Protein AF-A0A7K5S047-F1 (afdb_monomer_lite)

Organism: Lanius ludovicianus (NCBI:txid28713)

InterPro domains:
  IPR001627 Sema domain [PS51004] (1-213)
  IPR001627 Sema domain [SM00630] (1-213)
  IPR015943 WD40/YVTN repeat-like-containing domain superfamily [G3DSA:2.130.10.10] (1-213)
  IPR027231 Semaphorin [PTHR11036] (2-213)
  IPR036352 Sema domain superfamily [SSF101912] (2-213)

Sequence (213 aa):
QTDCFNYVRFLQSYNSSHLYACGTYAFQPKCTYIELSGFTLDQVAFEDGKGKCPYDPTKGHTGLIVDGELYSATFNNFLGTEPVILRNLGPHYSMKTEYLTSWLNEPHFVASAFVPESAGSGDDDKVYFFFSERAVEYDCYAEQVVARVARVCKGDVGGARTLQKKWTSFLKARLVCSAPEQQLHFNRLQAVFTLPGARWQDTAFFGVFRARW

Radius of gyration: 17.94 Å; chains: 1; bounding box: 47×44×49 Å

pLDDT: mean 93.32, std 8.4, range [54.41, 98.88]

Foldseek 3Di:
DPWQAWDWDDWDDLDPFWIKTWTLNRLFIWIWIQGPVVRDTDPVDIDGCQQVYGNTPPAAKEWDDDPNKIFIWFARDSVRQRTWGWIDGDDADIAIADRDVVQAASKRWAYKDWFQQDPDDSQQTKIKTKIWHFDPPDPDPDGDIAIKIWIAGPNARADPPPRHSYTPRIDMDTDWDADVVVPFTQGGWHHWDWDDDPHSVRIDIDTDGHGPD

Structure (mmCIF, N/CA/C/O backbone):
data_AF-A0A7K5S047-F1
#
_entry.id   AF-A0A7K5S047-F1
#
loop_
_atom_site.group_PDB
_atom_site.id
_atom_site.type_symbol
_atom_site.label_atom_id
_atom_site.label_alt_id
_atom_site.label_comp_id
_atom_site.label_asym_id
_atom_site.label_entity_id
_atom_site.label_seq_id
_atom_site.pdbx_PDB_ins_code
_atom_site.Cartn_x
_atom_site.Cartn_y
_atom_site.Cartn_z
_atom_site.occupancy
_atom_site.B_iso_or_equiv
_atom_site.auth_seq_id
_atom_site.auth_comp_id
_atom_site.auth_asym_id
_atom_site.auth_atom_id
_atom_site.pdbx_PDB_model_num
ATOM 1 N N . GLN A 1 1 ? 19.420 -17.792 15.403 1.00 55.31 1 GLN A N 1
ATOM 2 C CA . GLN A 1 1 ? 19.955 -16.937 14.324 1.00 55.31 1 GLN A CA 1
ATOM 3 C C . GLN A 1 1 ? 19.098 -17.170 13.084 1.00 55.31 1 GLN A C 1
ATOM 5 O O . GLN A 1 1 ? 19.406 -18.043 12.289 1.00 55.31 1 GLN A O 1
ATOM 10 N N . THR A 1 2 ? 17.955 -16.485 12.994 1.00 83.12 2 THR A N 1
ATOM 11 C CA . THR A 1 2 ? 16.928 -16.708 11.955 1.00 83.12 2 THR A CA 1
ATOM 12 C C . THR A 1 2 ? 16.738 -15.510 11.035 1.00 83.12 2 THR A C 1
ATOM 14 O O . THR A 1 2 ? 16.083 -15.647 10.016 1.00 83.12 2 THR A O 1
ATOM 17 N N . ASP A 1 3 ? 17.304 -14.342 11.331 1.00 82.06 3 ASP A N 1
ATOM 18 C CA . ASP A 1 3 ? 16.830 -13.108 10.683 1.00 82.06 3 ASP A CA 1
ATOM 19 C C . ASP A 1 3 ? 17.742 -12.642 9.532 1.00 82.06 3 ASP A C 1
ATOM 21 O O . ASP A 1 3 ? 17.326 -11.869 8.674 1.00 82.06 3 ASP A O 1
ATOM 25 N N . CYS A 1 4 ? 18.960 -13.185 9.437 1.00 93.12 4 CYS A N 1
ATOM 26 C CA . CYS A 1 4 ? 19.938 -12.867 8.388 1.00 93.12 4 CYS A CA 1
ATOM 27 C C . CYS A 1 4 ? 19.727 -13.672 7.091 1.00 93.12 4 CYS A C 1
ATOM 29 O O . CYS A 1 4 ? 20.690 -14.124 6.478 1.00 93.12 4 CYS A O 1
ATOM 31 N N . PHE A 1 5 ? 18.474 -13.866 6.677 1.00 96.06 5 PHE A N 1
ATOM 32 C CA . PHE A 1 5 ? 18.125 -14.491 5.399 1.00 96.06 5 PHE A CA 1
ATOM 33 C C . PHE A 1 5 ? 17.372 -13.509 4.502 1.00 96.06 5 PHE A C 1
ATOM 35 O O . PHE A 1 5 ? 16.901 -12.452 4.939 1.00 96.06 5 PHE A O 1
ATOM 42 N N . ASN A 1 6 ? 17.249 -13.863 3.224 1.00 96.69 6 ASN A N 1
ATOM 43 C CA . ASN A 1 6 ? 16.357 -13.160 2.319 1.00 96.69 6 ASN A CA 1
ATOM 44 C C . ASN A 1 6 ? 14.941 -13.736 2.425 1.00 96.69 6 ASN A C 1
ATOM 46 O O . ASN A 1 6 ? 14.647 -14.788 1.863 1.00 96.69 6 ASN A O 1
ATOM 50 N N . TYR A 1 7 ? 14.064 -13.035 3.134 1.00 97.69 7 TYR A N 1
ATOM 51 C CA . TYR A 1 7 ? 12.645 -13.352 3.170 1.00 97.69 7 TYR A CA 1
ATOM 52 C C . TYR A 1 7 ? 11.958 -12.599 2.039 1.00 97.69 7 TYR A C 1
ATOM 54 O O . TYR A 1 7 ? 11.898 -11.370 2.084 1.00 97.69 7 TYR A O 1
ATOM 62 N N . VAL A 1 8 ? 11.434 -13.315 1.044 1.00 97.62 8 VAL A N 1
ATOM 63 C CA . VAL A 1 8 ? 10.598 -12.709 -0.001 1.00 97.62 8 VAL A CA 1
ATOM 64 C C . VAL A 1 8 ? 9.332 -12.170 0.660 1.00 97.62 8 VAL A C 1
ATOM 66 O O . VAL A 1 8 ? 8.617 -12.907 1.338 1.00 97.62 8 VAL A O 1
ATOM 69 N N . ARG A 1 9 ? 9.088 -10.868 0.510 1.00 97.50 9 ARG A N 1
ATOM 70 C CA . ARG A 1 9 ? 7.933 -10.181 1.103 1.00 97.50 9 ARG A CA 1
ATOM 71 C C . ARG A 1 9 ? 6.930 -9.771 0.046 1.00 97.50 9 ARG A C 1
ATOM 73 O O . ARG A 1 9 ? 5.741 -9.943 0.266 1.00 97.50 9 ARG A O 1
ATOM 80 N N . PHE A 1 10 ? 7.408 -9.330 -1.110 1.00 97.81 10 PHE A N 1
ATOM 81 C CA . PHE A 1 10 ? 6.566 -8.905 -2.216 1.00 97.81 10 PHE A CA 1
ATOM 82 C C . PHE A 1 10 ? 6.836 -9.765 -3.449 1.00 97.81 10 PHE A C 1
ATOM 84 O O . PHE A 1 10 ? 7.996 -9.997 -3.791 1.00 97.81 10 PHE A O 1
ATOM 91 N N . LEU A 1 11 ? 5.772 -10.216 -4.111 1.00 97.38 11 LEU A N 1
ATOM 92 C CA . LEU A 1 11 ? 5.828 -10.924 -5.385 1.00 97.38 11 LEU A CA 1
ATOM 93 C C . LEU A 1 11 ? 4.529 -10.665 -6.152 1.00 97.38 11 LEU A C 1
ATOM 95 O O . LEU A 1 11 ? 3.457 -11.059 -5.695 1.00 97.38 11 LEU A O 1
ATOM 99 N N . GLN A 1 12 ? 4.616 -10.023 -7.313 1.00 97.25 12 GLN A N 1
ATOM 100 C CA . GLN A 1 12 ? 3.452 -9.771 -8.164 1.00 97.25 12 GLN A CA 1
ATOM 101 C C . GLN A 1 12 ? 3.850 -9.720 -9.640 1.00 97.25 12 GLN A C 1
ATOM 103 O O . GLN A 1 12 ? 4.996 -9.426 -9.972 1.00 97.25 12 GLN A O 1
ATOM 108 N N . SER A 1 13 ? 2.899 -9.988 -10.536 1.00 95.81 13 SER A N 1
ATOM 109 C CA . SER A 1 13 ? 3.073 -9.734 -11.969 1.00 95.81 13 SER A CA 1
ATOM 110 C C . SER A 1 13 ? 3.381 -8.257 -12.214 1.00 95.81 13 SER A C 1
ATOM 112 O O . SER A 1 13 ? 2.632 -7.393 -11.764 1.00 95.81 13 SER A O 1
ATOM 114 N N . TYR A 1 14 ? 4.466 -7.980 -12.937 1.00 94.69 14 TYR A N 1
ATOM 115 C CA . TYR A 1 14 ? 4.808 -6.629 -13.384 1.00 94.69 14 TYR A CA 1
ATOM 116 C C . TYR A 1 14 ? 4.261 -6.366 -14.785 1.00 94.69 14 TYR A C 1
ATOM 118 O O . TYR A 1 14 ? 3.610 -5.357 -15.035 1.00 94.69 14 TYR A O 1
ATOM 126 N N . ASN A 1 15 ? 4.495 -7.311 -15.695 1.00 93.62 15 ASN A N 1
ATOM 127 C CA . ASN A 1 15 ? 3.952 -7.320 -17.049 1.00 93.62 15 ASN A CA 1
ATOM 128 C C . ASN A 1 15 ? 3.720 -8.775 -17.503 1.00 93.62 15 ASN A C 1
ATOM 130 O O . ASN A 1 15 ? 3.808 -9.696 -16.694 1.00 93.62 15 ASN A O 1
ATOM 134 N N . SER A 1 16 ? 3.427 -8.997 -18.787 1.00 95.25 16 SER A N 1
ATOM 135 C CA . SER A 1 16 ? 3.159 -10.333 -19.346 1.00 95.25 16 SER A CA 1
ATOM 136 C C . SER A 1 16 ? 4.362 -11.287 -19.353 1.00 95.25 16 SER A C 1
ATOM 138 O O . SER A 1 16 ? 4.184 -12.483 -19.561 1.00 95.25 16 SER A O 1
ATOM 140 N N . SER A 1 17 ? 5.575 -10.773 -19.152 1.00 95.44 17 SER A N 1
ATOM 141 C CA . SER A 1 17 ? 6.833 -11.528 -19.247 1.00 95.44 17 SER A CA 1
ATOM 142 C C . SER A 1 17 ? 7.625 -11.574 -17.942 1.00 95.44 17 SER A C 1
ATOM 144 O O . SER A 1 17 ? 8.494 -12.429 -17.807 1.00 95.44 17 SER A O 1
ATOM 146 N N . HIS A 1 18 ? 7.334 -10.692 -16.982 1.00 95.38 18 HIS A N 1
ATOM 147 C CA . HIS A 1 18 ? 8.111 -10.545 -15.756 1.00 95.38 18 HIS A CA 1
ATOM 148 C C . HIS A 1 18 ? 7.227 -10.435 -14.510 1.00 95.38 18 HIS A C 1
ATOM 150 O O . HIS A 1 18 ? 6.223 -9.715 -14.488 1.00 95.38 18 HIS A O 1
ATOM 156 N N . LEU A 1 19 ? 7.668 -11.085 -13.433 1.00 96.62 19 LEU A N 1
ATOM 157 C CA . LEU A 1 19 ? 7.251 -10.779 -12.065 1.00 96.62 19 LEU A CA 1
ATOM 158 C C . LEU A 1 19 ? 8.185 -9.719 -11.475 1.00 96.62 19 LEU A C 1
ATOM 160 O O . LEU A 1 19 ? 9.361 -9.673 -11.826 1.00 96.62 19 LEU A O 1
ATOM 164 N N . TYR A 1 20 ? 7.689 -8.922 -10.535 1.00 96.75 20 TYR A N 1
ATOM 165 C CA . TYR A 1 20 ? 8.506 -8.095 -9.652 1.00 96.75 20 TYR A CA 1
ATOM 166 C C . TYR A 1 20 ? 8.532 -8.719 -8.261 1.00 96.75 20 TYR A C 1
ATOM 168 O O . TYR A 1 20 ? 7.480 -9.039 -7.699 1.00 96.75 20 TYR A O 1
ATOM 176 N N . ALA A 1 21 ? 9.728 -8.888 -7.707 1.00 97.06 21 ALA A N 1
ATOM 177 C CA . ALA A 1 21 ? 9.936 -9.505 -6.408 1.00 97.06 21 ALA A CA 1
ATOM 178 C C . ALA A 1 21 ? 10.796 -8.610 -5.520 1.00 97.06 21 ALA A C 1
ATOM 180 O O . ALA A 1 21 ? 11.795 -8.065 -5.979 1.00 97.06 21 ALA A O 1
ATOM 181 N N . CYS A 1 22 ? 10.450 -8.514 -4.237 1.00 97.56 22 CYS A N 1
ATOM 182 C CA . CYS A 1 22 ? 11.290 -7.874 -3.229 1.00 97.56 22 CYS A CA 1
ATOM 183 C C . CYS A 1 22 ? 11.425 -8.749 -1.986 1.00 97.56 22 CYS A C 1
ATOM 185 O O . CYS A 1 22 ? 10.469 -9.404 -1.557 1.00 97.56 22 CYS A O 1
ATOM 187 N N . GLY A 1 23 ? 12.599 -8.710 -1.364 1.00 97.69 23 GLY A N 1
ATOM 188 C CA . GLY A 1 23 ? 12.859 -9.415 -0.117 1.00 97.69 23 GLY A CA 1
ATOM 189 C C . GLY A 1 23 ? 13.752 -8.635 0.837 1.00 97.69 23 GLY A C 1
ATOM 190 O O . GLY A 1 23 ? 14.406 -7.665 0.451 1.00 97.69 23 GLY A O 1
ATOM 191 N N . THR A 1 24 ? 13.755 -9.058 2.102 1.00 97.75 24 THR A N 1
ATOM 192 C CA . THR A 1 24 ? 14.493 -8.401 3.197 1.00 97.75 24 THR A CA 1
ATOM 193 C C . THR A 1 24 ? 16.001 -8.408 2.976 1.00 97.75 24 THR A C 1
ATOM 195 O O . THR A 1 24 ? 16.691 -7.542 3.507 1.00 97.75 24 THR A O 1
ATOM 198 N N . TYR A 1 25 ? 16.504 -9.403 2.235 1.00 96.69 25 TYR A N 1
ATOM 199 C CA . TYR A 1 25 ? 17.911 -9.598 1.890 1.00 96.69 25 TYR A CA 1
ATOM 200 C C . TYR A 1 25 ? 18.856 -9.335 3.080 1.00 96.69 25 TYR A C 1
ATOM 202 O O . TYR A 1 25 ? 19.740 -8.487 3.021 1.00 96.69 25 TYR A O 1
ATOM 210 N N . ALA A 1 26 ? 18.609 -10.035 4.198 1.00 96.38 26 ALA A N 1
ATOM 211 C CA . ALA A 1 26 ? 19.339 -9.880 5.461 1.00 96.38 26 ALA A CA 1
ATOM 212 C C . ALA A 1 26 ? 19.407 -8.419 5.960 1.00 96.38 26 ALA A C 1
ATOM 214 O O . ALA A 1 26 ? 20.484 -7.884 6.222 1.00 96.38 26 ALA A O 1
ATOM 215 N N . PHE A 1 27 ? 18.239 -7.784 6.105 1.00 96.19 27 PHE A N 1
ATOM 216 C CA . PHE A 1 27 ? 18.085 -6.377 6.492 1.00 96.19 27 PHE A CA 1
ATOM 217 C C . PHE A 1 27 ? 18.747 -5.377 5.526 1.00 96.19 27 PHE A C 1
ATOM 219 O O . PHE A 1 27 ? 19.186 -4.299 5.927 1.00 96.19 27 PHE A O 1
ATOM 226 N N . GLN A 1 28 ? 18.808 -5.704 4.240 1.00 96.81 28 GLN A N 1
ATOM 227 C CA . GLN A 1 28 ? 19.212 -4.779 3.182 1.00 96.81 28 GLN A CA 1
ATOM 228 C C . GLN A 1 28 ? 18.268 -4.929 1.988 1.00 96.81 28 GLN A C 1
ATOM 230 O O . GLN A 1 28 ? 18.697 -5.447 0.961 1.00 96.81 28 GLN A O 1
ATOM 235 N N . PRO A 1 29 ? 16.995 -4.504 2.102 1.00 97.62 29 PRO A N 1
ATOM 236 C CA . PRO A 1 29 ? 15.945 -4.861 1.160 1.00 97.62 29 PRO A CA 1
ATO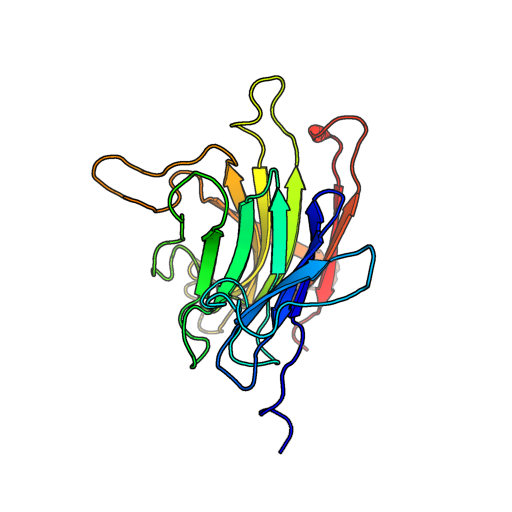M 237 C C . PRO A 1 29 ? 16.355 -4.666 -0.298 1.00 97.62 29 PRO A C 1
ATOM 239 O O . PRO A 1 29 ? 16.842 -3.597 -0.672 1.00 97.62 29 PRO A O 1
ATOM 242 N N . LYS A 1 30 ? 16.130 -5.692 -1.121 1.00 97.38 30 LYS A N 1
ATOM 243 C CA . LYS A 1 30 ? 16.403 -5.675 -2.563 1.00 97.38 30 LYS A CA 1
ATOM 244 C C . LYS A 1 30 ? 15.173 -6.085 -3.343 1.00 97.38 30 LYS A C 1
ATOM 246 O O . LYS A 1 30 ? 14.391 -6.911 -2.869 1.00 97.38 30 LYS A O 1
ATOM 251 N N . CYS A 1 31 ? 15.045 -5.532 -4.542 1.00 97.00 31 CYS A N 1
ATOM 252 C CA . CYS A 1 31 ? 14.031 -5.931 -5.506 1.00 97.00 31 CYS A CA 1
ATOM 253 C C . CYS A 1 31 ? 14.671 -6.350 -6.832 1.00 97.00 31 CYS A C 1
ATOM 255 O O . CYS A 1 31 ? 15.781 -5.929 -7.148 1.00 97.00 31 CYS A O 1
ATOM 257 N N . THR A 1 32 ? 13.986 -7.187 -7.600 1.00 96.25 32 THR A N 1
ATOM 258 C CA . THR A 1 32 ? 14.413 -7.615 -8.937 1.00 96.25 32 THR A CA 1
ATOM 259 C C . THR A 1 32 ? 13.206 -8.026 -9.776 1.00 96.25 32 THR A C 1
ATOM 261 O O . THR A 1 32 ? 12.090 -8.159 -9.259 1.00 96.25 32 THR A O 1
ATOM 264 N N . TYR A 1 33 ? 13.445 -8.258 -11.061 1.00 95.25 33 TYR A N 1
ATOM 265 C CA . TYR A 1 33 ? 12.485 -8.859 -11.972 1.00 95.25 33 TYR A CA 1
ATOM 266 C C . TYR A 1 33 ? 12.817 -10.340 -12.173 1.00 95.25 33 TYR A C 1
ATOM 268 O O . TYR A 1 33 ? 13.984 -10.726 -12.239 1.00 95.25 33 TYR A O 1
ATOM 276 N N . ILE A 1 34 ? 11.781 -11.170 -12.268 1.00 96.25 34 ILE A N 1
ATOM 277 C CA . ILE A 1 34 ? 11.900 -12.596 -12.586 1.00 96.25 34 ILE A CA 1
ATOM 278 C C . ILE A 1 34 ? 11.241 -12.807 -13.943 1.00 96.25 34 ILE A C 1
ATOM 280 O O . ILE A 1 34 ? 10.037 -12.585 -14.076 1.00 96.25 34 ILE A O 1
ATOM 284 N N . GLU A 1 35 ? 12.017 -13.226 -14.937 1.00 95.81 35 GLU A N 1
ATOM 285 C CA . GLU A 1 35 ? 11.507 -13.571 -16.261 1.00 95.81 35 GLU A CA 1
ATOM 286 C C . GLU A 1 35 ? 10.686 -14.865 -16.185 1.00 95.81 35 GLU A C 1
ATOM 288 O O . GLU A 1 35 ? 11.150 -15.882 -15.673 1.00 95.81 35 GLU A O 1
ATOM 293 N N . LEU A 1 36 ? 9.460 -14.847 -16.708 1.00 95.69 36 LEU A N 1
ATOM 294 C CA . LEU A 1 36 ? 8.522 -15.969 -16.619 1.00 95.69 36 LEU A CA 1
ATOM 295 C C . LEU A 1 36 ? 8.874 -17.145 -17.536 1.00 95.69 36 LEU A C 1
ATOM 297 O O . LEU A 1 36 ? 8.554 -18.281 -17.199 1.00 95.69 36 LEU A O 1
ATOM 301 N N . SER A 1 37 ? 9.509 -16.887 -18.682 1.00 94.75 37 SER A N 1
ATOM 302 C CA . SER A 1 37 ? 9.806 -17.908 -19.699 1.00 94.75 37 SER A CA 1
ATOM 303 C C . SER A 1 37 ? 10.785 -18.971 -19.175 1.00 94.75 37 SER A C 1
ATOM 305 O O . SER A 1 37 ? 10.545 -20.167 -19.332 1.00 94.75 37 SER A O 1
ATOM 307 N N . GLY A 1 38 ? 11.863 -18.527 -18.522 1.00 94.12 38 GLY A N 1
ATOM 308 C CA . GLY A 1 38 ? 12.913 -19.363 -17.940 1.00 94.12 38 GLY A CA 1
ATOM 309 C C . GLY A 1 38 ? 12.888 -19.442 -16.414 1.00 94.12 38 GLY A C 1
ATOM 310 O O . GLY A 1 38 ? 13.669 -20.195 -15.838 1.00 94.12 38 GLY A O 1
ATOM 311 N N . PHE A 1 39 ? 12.010 -18.679 -15.753 1.00 95.31 39 PHE A N 1
ATOM 312 C CA . PHE A 1 39 ? 11.976 -18.510 -14.296 1.00 95.31 39 PHE A CA 1
ATOM 313 C C . PHE A 1 39 ? 13.334 -18.080 -13.714 1.00 95.31 39 PHE A C 1
ATOM 315 O O . PHE A 1 39 ? 13.802 -18.576 -12.687 1.00 95.31 39 PHE A O 1
ATOM 322 N N . THR A 1 40 ? 13.988 -17.149 -14.403 1.00 93.62 40 THR A N 1
ATOM 323 C CA . THR A 1 40 ? 15.329 -16.655 -14.083 1.00 93.62 40 THR A CA 1
ATOM 324 C C . THR A 1 40 ? 15.281 -15.217 -13.589 1.00 93.62 40 THR A C 1
ATOM 326 O O . THR A 1 40 ? 14.472 -14.414 -14.048 1.00 93.62 40 THR A O 1
ATOM 329 N N . LEU A 1 41 ? 16.170 -14.883 -12.655 1.00 91.25 41 LEU A N 1
ATOM 330 C CA . LEU A 1 41 ? 16.393 -13.513 -12.192 1.00 91.25 41 LEU A CA 1
ATOM 331 C C . LEU A 1 41 ? 17.797 -13.057 -12.588 1.00 91.25 41 LEU A C 1
ATOM 333 O O . LEU A 1 41 ? 18.739 -13.853 -12.539 1.00 91.25 41 LEU A O 1
ATOM 337 N N . ASP A 1 42 ? 17.944 -11.782 -12.942 1.00 81.06 42 ASP A N 1
ATOM 338 C CA . ASP A 1 42 ? 19.258 -11.174 -13.149 1.00 81.06 42 ASP A CA 1
ATOM 339 C C . ASP A 1 42 ? 19.887 -10.854 -11.784 1.00 81.06 42 ASP A C 1
ATOM 341 O O . ASP A 1 42 ? 19.406 -10.005 -11.029 1.00 81.06 42 ASP A O 1
ATOM 345 N N . GLN A 1 43 ? 20.964 -11.569 -11.452 1.00 73.75 43 GLN A N 1
ATOM 346 C CA . GLN A 1 43 ? 21.666 -11.440 -10.173 1.00 73.75 43 GLN A CA 1
ATOM 347 C C . GLN A 1 43 ? 22.484 -10.146 -10.059 1.00 73.75 43 GLN A C 1
ATOM 349 O O . GLN A 1 43 ? 22.902 -9.785 -8.959 1.00 73.75 43 GLN A O 1
ATOM 354 N N . VAL A 1 44 ? 22.726 -9.448 -11.170 1.00 76.38 44 VAL A N 1
ATOM 355 C CA . VAL A 1 44 ? 23.541 -8.226 -11.219 1.00 76.38 44 VAL A CA 1
ATOM 356 C C . VAL A 1 44 ? 22.663 -6.968 -11.168 1.00 76.38 44 VAL A C 1
ATOM 358 O O . VAL A 1 44 ? 23.142 -5.896 -10.800 1.00 76.38 44 VAL A O 1
ATOM 361 N N . ALA A 1 45 ? 21.364 -7.095 -11.448 1.00 83.50 45 ALA A N 1
ATOM 362 C CA . ALA A 1 45 ? 20.426 -5.980 -11.589 1.00 83.50 45 ALA A CA 1
ATOM 363 C C . ALA A 1 45 ? 19.500 -5.759 -10.372 1.00 83.50 45 ALA A C 1
ATOM 365 O O . ALA A 1 45 ? 18.353 -5.339 -10.527 1.00 83.50 45 ALA A O 1
ATOM 366 N N . PHE A 1 46 ? 19.964 -6.028 -9.145 1.00 93.88 46 PHE A N 1
ATOM 367 C CA . PHE A 1 46 ? 19.147 -5.767 -7.954 1.00 93.88 46 PHE A CA 1
ATOM 368 C C . PHE A 1 46 ? 18.924 -4.268 -7.718 1.00 93.88 46 PHE A C 1
ATOM 370 O O . PHE A 1 46 ? 19.863 -3.497 -7.504 1.00 93.88 46 PHE A O 1
ATOM 377 N N . GLU A 1 47 ? 17.657 -3.875 -7.648 1.00 95.19 47 GLU A N 1
ATOM 378 C CA . GLU A 1 47 ? 17.234 -2.535 -7.260 1.00 95.19 47 GLU A CA 1
ATOM 379 C C . GLU A 1 47 ? 17.239 -2.359 -5.734 1.00 95.19 47 GLU A C 1
ATOM 381 O O . GLU A 1 47 ? 17.081 -3.314 -4.964 1.00 95.19 47 GLU A O 1
ATOM 386 N N . ASP A 1 48 ? 17.352 -1.105 -5.284 1.00 95.69 48 ASP A N 1
ATOM 387 C CA . ASP A 1 48 ? 17.104 -0.752 -3.886 1.00 95.69 48 ASP A CA 1
ATOM 388 C C . ASP A 1 48 ? 15.635 -1.019 -3.509 1.00 95.69 48 ASP A C 1
ATOM 390 O O . ASP A 1 48 ? 14.701 -0.569 -4.187 1.00 95.69 48 ASP A O 1
ATOM 394 N N . GLY A 1 49 ? 15.441 -1.775 -2.426 1.00 97.25 49 GLY A N 1
ATOM 395 C CA . GLY A 1 49 ? 14.138 -2.155 -1.883 1.00 97.25 49 GLY A CA 1
ATOM 396 C C . GLY A 1 49 ? 13.650 -1.246 -0.756 1.00 97.25 49 GLY A C 1
ATOM 397 O O . GLY A 1 49 ? 12.583 -1.502 -0.192 1.00 97.25 49 GLY A O 1
ATOM 398 N N . LYS A 1 50 ? 14.405 -0.196 -0.404 1.00 97.62 50 LYS A N 1
ATOM 399 C CA . LYS A 1 50 ? 14.038 0.758 0.647 1.00 97.62 50 LYS A CA 1
ATOM 400 C C . LYS A 1 50 ? 12.649 1.353 0.400 1.00 97.62 50 LYS A C 1
ATOM 402 O O . LYS A 1 50 ? 12.376 1.932 -0.649 1.00 97.62 50 LYS A O 1
ATOM 407 N N . GLY A 1 51 ? 11.756 1.196 1.377 1.00 96.94 51 GLY A N 1
ATOM 408 C CA . GLY A 1 51 ? 10.370 1.662 1.286 1.00 96.94 51 GLY A CA 1
ATOM 409 C C . GLY A 1 51 ? 9.462 0.827 0.373 1.00 96.94 51 GLY A C 1
ATOM 410 O O . GLY A 1 51 ? 8.265 1.073 0.381 1.00 96.94 51 GLY A O 1
ATOM 411 N N . LYS A 1 52 ? 9.995 -0.171 -0.351 1.00 97.19 52 LYS A N 1
ATOM 412 C CA . LYS A 1 52 ? 9.240 -1.166 -1.140 1.00 97.19 52 LYS A CA 1
ATOM 413 C C . LYS A 1 52 ? 9.036 -2.469 -0.361 1.00 97.19 52 LYS A C 1
ATOM 415 O O . LYS A 1 52 ? 8.005 -3.123 -0.473 1.00 97.19 52 LYS A O 1
ATOM 420 N N . CYS A 1 53 ? 10.029 -2.838 0.447 1.00 96.62 53 CYS A N 1
ATOM 421 C CA . CYS A 1 53 ? 10.068 -4.049 1.258 1.00 96.62 53 CYS A CA 1
ATOM 422 C C . CYS A 1 53 ? 10.640 -3.726 2.649 1.00 96.62 53 CYS A C 1
ATOM 424 O O . CYS A 1 53 ? 11.539 -2.887 2.753 1.00 96.62 53 CYS A O 1
ATOM 426 N N . PRO A 1 54 ? 10.137 -4.346 3.734 1.00 97.25 54 PRO A N 1
ATOM 427 C CA . PRO A 1 54 ? 10.693 -4.129 5.066 1.00 97.25 54 PRO A CA 1
ATOM 428 C C . PRO A 1 54 ? 12.114 -4.692 5.192 1.00 97.25 54 PRO A C 1
ATOM 430 O O . PRO A 1 54 ? 12.481 -5.654 4.517 1.00 97.25 54 PRO A O 1
ATOM 433 N N . TYR A 1 55 ? 12.884 -4.103 6.109 1.00 97.56 55 TYR A N 1
ATOM 434 C CA . TYR A 1 55 ? 14.192 -4.601 6.545 1.00 97.56 55 TYR A CA 1
ATOM 435 C C . TYR A 1 55 ? 14.049 -5.855 7.414 1.00 97.56 55 TYR A C 1
ATOM 437 O O . TYR A 1 55 ? 14.723 -6.857 7.189 1.00 97.56 55 TYR A O 1
ATOM 445 N N . ASP A 1 56 ? 13.142 -5.791 8.387 1.00 96.19 56 ASP A N 1
ATOM 446 C CA . ASP A 1 56 ? 12.884 -6.846 9.360 1.00 96.19 56 ASP A CA 1
ATOM 447 C C . ASP A 1 56 ? 11.752 -7.772 8.865 1.00 96.19 56 ASP A C 1
ATOM 449 O O . ASP A 1 56 ? 10.677 -7.283 8.494 1.00 96.19 56 ASP A O 1
ATOM 453 N N . PRO A 1 57 ? 11.956 -9.105 8.862 1.00 95.75 57 PRO A N 1
ATOM 454 C CA . PRO A 1 57 ? 10.955 -10.078 8.430 1.00 95.75 57 PRO A CA 1
ATOM 455 C C . PRO A 1 57 ? 9.641 -10.065 9.236 1.00 95.75 57 PRO A C 1
ATOM 457 O O . PRO A 1 57 ? 8.629 -10.587 8.770 1.00 95.75 57 PRO A O 1
ATOM 460 N N . THR A 1 58 ? 9.634 -9.505 10.439 1.00 94.88 58 THR A N 1
ATOM 461 C CA . THR A 1 58 ? 8.467 -9.476 11.330 1.00 94.88 58 THR A CA 1
ATOM 462 C C . THR A 1 58 ? 7.594 -8.235 11.146 1.00 94.88 58 THR A C 1
ATOM 464 O O . THR A 1 58 ? 6.479 -8.182 11.665 1.00 94.88 58 THR A O 1
ATOM 467 N N . LYS A 1 59 ? 8.069 -7.227 10.404 1.00 96.06 59 LYS A N 1
ATOM 468 C CA . LYS A 1 59 ? 7.332 -5.977 10.200 1.00 96.06 59 LYS A CA 1
ATOM 469 C C . LYS A 1 59 ? 6.206 -6.168 9.185 1.00 96.06 59 LYS A C 1
ATOM 471 O O . LYS A 1 59 ? 6.404 -6.738 8.112 1.00 96.06 59 LYS A O 1
ATOM 476 N N . GLY A 1 60 ? 5.030 -5.637 9.525 1.00 96.00 60 GLY A N 1
ATOM 477 C CA . GLY A 1 60 ? 3.875 -5.601 8.630 1.00 96.00 60 GLY A CA 1
ATOM 478 C C . GLY A 1 60 ? 4.201 -4.853 7.338 1.00 96.00 60 GLY A C 1
ATOM 479 O O . GLY A 1 60 ? 4.854 -3.807 7.362 1.00 96.00 60 GLY A O 1
ATOM 480 N N . HIS A 1 61 ? 3.746 -5.398 6.214 1.00 98.00 61 HIS A N 1
ATOM 481 C CA . HIS A 1 61 ? 3.953 -4.821 4.894 1.00 98.00 61 HIS A CA 1
ATOM 482 C C . HIS A 1 61 ? 2.765 -5.151 3.993 1.00 98.00 61 HIS A C 1
ATOM 484 O O . HIS A 1 61 ? 2.078 -6.152 4.196 1.00 98.00 61 HIS A O 1
ATOM 490 N N . THR A 1 62 ? 2.555 -4.333 2.973 1.00 98.62 62 THR A N 1
ATOM 491 C CA . THR A 1 62 ? 1.659 -4.658 1.866 1.00 98.62 62 THR A CA 1
ATOM 492 C C . THR A 1 62 ? 2.051 -3.855 0.631 1.00 98.62 62 THR A C 1
ATOM 494 O O . THR A 1 62 ? 2.748 -2.843 0.739 1.00 98.62 62 THR A O 1
ATOM 497 N N . GLY A 1 63 ? 1.615 -4.286 -0.543 1.00 97.94 63 GLY A N 1
ATOM 498 C CA . GLY A 1 63 ? 1.830 -3.544 -1.770 1.00 97.94 63 GLY A CA 1
ATOM 499 C C . GLY A 1 63 ? 1.063 -4.135 -2.938 1.00 97.94 63 GLY A C 1
ATOM 500 O O . GLY A 1 63 ? 0.579 -5.262 -2.867 1.00 97.94 63 GLY A O 1
ATOM 501 N N . LEU A 1 64 ? 0.947 -3.350 -4.002 1.00 98.12 64 LEU A N 1
ATOM 502 C CA . LEU A 1 64 ? 0.391 -3.768 -5.280 1.00 98.12 64 LEU A CA 1
ATOM 503 C C . LEU A 1 64 ? 0.994 -2.949 -6.429 1.00 98.12 64 LEU A C 1
ATOM 505 O O . LEU A 1 64 ? 1.442 -1.821 -6.223 1.00 98.12 64 LEU A O 1
ATOM 509 N N . ILE A 1 65 ? 0.998 -3.511 -7.631 1.00 98.06 65 ILE A N 1
ATOM 510 C CA . ILE A 1 65 ? 1.379 -2.837 -8.872 1.00 98.06 65 ILE A CA 1
ATOM 511 C C . ILE A 1 65 ? 0.111 -2.457 -9.636 1.00 98.06 65 ILE A C 1
ATOM 513 O O . ILE A 1 65 ? -0.742 -3.311 -9.880 1.00 98.06 65 ILE A O 1
ATOM 517 N N . VAL A 1 66 ? 0.007 -1.183 -10.020 1.00 95.75 66 VAL A N 1
ATOM 518 C CA . VAL A 1 66 ? -1.036 -0.647 -10.913 1.00 95.75 66 VAL A CA 1
ATOM 519 C C . VAL A 1 66 ? -0.334 0.098 -12.032 1.00 95.75 66 VAL A C 1
ATOM 521 O O . VAL A 1 66 ? 0.492 0.960 -11.755 1.00 95.75 66 VAL A O 1
ATOM 524 N N . ASP A 1 67 ? -0.630 -0.246 -13.284 1.00 93.31 67 ASP A N 1
ATOM 525 C CA . ASP A 1 67 ? -0.078 0.423 -14.471 1.00 93.31 67 ASP A CA 1
ATOM 526 C C . ASP A 1 67 ? 1.461 0.562 -14.462 1.00 93.31 67 ASP A C 1
ATOM 528 O O . ASP A 1 67 ? 2.024 1.554 -14.919 1.00 93.31 67 ASP A O 1
ATOM 532 N N . GLY A 1 68 ? 2.162 -0.442 -13.920 1.00 94.62 68 GLY A N 1
ATOM 533 C CA . GLY A 1 68 ? 3.627 -0.455 -13.820 1.00 94.62 68 GLY A CA 1
ATOM 534 C C . GLY A 1 68 ? 4.212 0.376 -12.668 1.00 94.62 68 GLY A C 1
ATOM 535 O O . GLY A 1 68 ? 5.434 0.417 -12.517 1.00 94.62 68 GLY A O 1
ATOM 536 N N . GLU A 1 69 ? 3.374 0.995 -11.835 1.00 96.81 69 GLU A N 1
ATOM 537 C CA . GLU A 1 69 ? 3.766 1.709 -10.617 1.00 96.81 69 GLU A CA 1
ATOM 538 C C . GLU A 1 69 ? 3.515 0.838 -9.379 1.00 96.81 69 GLU A C 1
ATOM 540 O O . GLU A 1 69 ? 2.429 0.290 -9.187 1.00 96.81 69 GLU A O 1
ATOM 545 N N . LEU A 1 70 ? 4.523 0.711 -8.512 1.00 98.06 70 LEU A N 1
ATOM 546 C CA . LEU A 1 70 ? 4.415 -0.009 -7.246 1.00 98.06 70 LEU A CA 1
ATOM 547 C C . LEU A 1 70 ? 3.917 0.933 -6.156 1.00 98.06 70 LEU A C 1
ATOM 549 O O . LEU A 1 70 ? 4.611 1.879 -5.784 1.00 98.06 70 LEU A O 1
ATOM 553 N N . TYR A 1 71 ? 2.779 0.594 -5.569 1.00 98.62 71 TYR A N 1
ATOM 554 C CA . TYR A 1 71 ? 2.255 1.178 -4.345 1.00 98.62 71 TYR A CA 1
ATOM 555 C C . TYR A 1 71 ? 2.575 0.240 -3.188 1.00 98.62 71 TYR A C 1
ATOM 557 O O . TYR A 1 71 ? 2.151 -0.910 -3.180 1.00 98.62 71 TYR A O 1
ATOM 565 N N . SER A 1 72 ? 3.318 0.715 -2.198 1.00 98.62 72 SER A N 1
ATOM 566 C CA . SER A 1 72 ? 3.804 -0.092 -1.078 1.00 98.62 72 SER A CA 1
ATOM 567 C C . SER A 1 72 ? 3.577 0.626 0.242 1.00 98.62 72 SER A C 1
ATOM 569 O O . SER A 1 72 ? 3.600 1.853 0.306 1.00 98.62 72 SER A O 1
ATOM 571 N N . ALA A 1 73 ? 3.339 -0.140 1.299 1.00 98.75 73 ALA A N 1
ATOM 572 C CA . ALA A 1 73 ? 3.241 0.364 2.656 1.00 98.75 73 ALA A CA 1
ATOM 573 C C . ALA A 1 73 ? 4.092 -0.507 3.579 1.00 98.75 73 ALA A C 1
ATOM 575 O O . ALA A 1 73 ? 3.851 -1.707 3.722 1.00 98.75 73 ALA A O 1
ATOM 576 N N . THR A 1 74 ? 5.141 0.092 4.136 1.00 98.31 74 THR A N 1
ATOM 577 C CA . THR A 1 74 ? 6.175 -0.590 4.924 1.00 98.31 74 THR A CA 1
ATOM 578 C C . THR A 1 74 ? 6.992 0.446 5.707 1.00 98.31 74 THR A C 1
ATOM 580 O O . THR A 1 74 ? 6.506 1.539 5.990 1.00 98.31 74 THR A O 1
ATOM 583 N N . PHE A 1 75 ? 8.232 0.125 6.069 1.00 97.94 75 PHE A N 1
ATOM 584 C CA . PHE A 1 75 ? 9.152 0.997 6.781 1.00 97.94 75 PHE A CA 1
ATOM 585 C C . PHE A 1 75 ? 10.355 1.384 5.922 1.00 97.94 75 PHE A C 1
ATOM 587 O O . PHE A 1 75 ? 10.884 0.592 5.143 1.00 97.94 75 PHE A O 1
ATOM 594 N N . ASN A 1 76 ? 10.800 2.623 6.093 1.00 95.94 76 ASN A N 1
ATOM 595 C CA . ASN A 1 76 ? 11.855 3.251 5.310 1.00 95.94 76 ASN A CA 1
ATOM 596 C C . ASN A 1 76 ? 13.247 3.130 5.956 1.00 95.94 76 ASN A C 1
ATOM 598 O O . ASN A 1 76 ? 14.230 3.574 5.369 1.00 95.94 76 ASN A O 1
ATOM 602 N N . ASN A 1 77 ? 13.356 2.554 7.154 1.00 95.81 77 ASN A N 1
ATOM 603 C CA . ASN A 1 77 ? 14.618 2.427 7.874 1.00 95.81 77 ASN A CA 1
ATOM 604 C C . ASN A 1 77 ? 14.798 1.044 8.514 1.00 95.81 77 ASN A C 1
ATOM 606 O O . ASN A 1 77 ? 13.840 0.301 8.727 1.00 95.81 77 ASN A O 1
ATOM 610 N N . PHE A 1 78 ? 16.050 0.733 8.856 1.00 95.00 78 PHE A N 1
ATOM 611 C CA . PHE A 1 78 ? 16.447 -0.539 9.464 1.00 95.00 78 PHE A CA 1
ATOM 612 C C . PHE A 1 78 ? 15.708 -0.830 10.779 1.00 95.00 78 PHE A C 1
ATOM 614 O O . PHE A 1 78 ? 15.289 -1.956 11.014 1.00 95.00 78 PHE A O 1
ATOM 621 N N . LEU A 1 79 ? 15.495 0.196 11.611 1.00 95.06 79 LEU A N 1
ATOM 622 C CA . LEU A 1 79 ? 14.839 0.061 12.918 1.00 95.06 79 LEU A CA 1
ATOM 623 C C . LEU A 1 79 ? 13.327 -0.216 12.815 1.00 95.06 79 LEU A C 1
ATOM 625 O O . LEU A 1 79 ? 12.690 -0.575 13.807 1.00 95.06 79 LEU A O 1
ATOM 629 N N . GLY A 1 80 ? 12.726 -0.035 11.634 1.00 94.50 80 GLY A N 1
ATOM 630 C CA . GLY A 1 80 ? 11.287 -0.181 11.444 1.00 94.50 80 GLY A CA 1
ATOM 631 C C . GLY A 1 80 ? 10.483 0.825 12.269 1.00 94.50 80 GLY A C 1
ATOM 632 O O . GLY A 1 80 ? 9.486 0.442 12.884 1.00 94.50 80 GLY A O 1
ATOM 633 N N . THR A 1 81 ? 10.958 2.073 12.316 1.00 95.50 81 THR A N 1
ATOM 634 C CA . THR A 1 81 ? 10.341 3.207 13.029 1.00 95.50 81 THR A CA 1
ATOM 635 C C . THR A 1 81 ? 9.881 4.319 12.091 1.00 95.50 81 THR A C 1
ATOM 637 O O . THR A 1 81 ? 9.114 5.180 12.506 1.00 95.50 81 THR A O 1
ATOM 640 N N . GLU A 1 82 ? 10.300 4.290 10.822 1.00 97.25 82 GLU A N 1
ATOM 641 C CA . GLU A 1 82 ? 9.870 5.242 9.795 1.00 97.25 82 GLU A CA 1
ATOM 642 C C . GLU A 1 82 ? 8.814 4.620 8.872 1.00 97.25 82 GLU A C 1
ATOM 644 O O . GLU A 1 82 ? 9.179 4.111 7.809 1.00 97.25 82 GLU A O 1
ATOM 649 N N . PRO A 1 83 ? 7.517 4.600 9.243 1.00 98.19 83 PRO A N 1
ATOM 650 C CA . PRO A 1 83 ? 6.483 4.063 8.371 1.00 98.19 83 PRO A CA 1
ATOM 651 C C . PRO A 1 83 ? 6.305 4.943 7.134 1.00 98.19 83 PRO A C 1
ATOM 653 O O . PRO A 1 83 ? 6.383 6.172 7.193 1.00 98.19 83 PRO A O 1
ATOM 656 N N . VAL A 1 84 ? 6.029 4.311 6.000 1.00 98.50 84 VAL A N 1
ATOM 657 C CA . VAL A 1 84 ? 5.853 4.996 4.726 1.00 98.50 84 VAL A CA 1
ATOM 658 C C . VAL A 1 84 ? 4.810 4.281 3.878 1.00 98.50 84 VAL A C 1
ATOM 660 O O . VAL A 1 84 ? 4.837 3.059 3.760 1.00 98.50 84 VAL A O 1
ATOM 663 N N . ILE A 1 85 ? 3.913 5.054 3.266 1.00 98.75 85 ILE A N 1
ATOM 664 C CA . ILE A 1 85 ? 3.172 4.623 2.076 1.00 98.75 85 ILE A CA 1
ATOM 665 C C . ILE A 1 85 ? 3.825 5.306 0.876 1.00 98.75 85 ILE A C 1
ATOM 667 O O . ILE A 1 85 ? 3.842 6.538 0.804 1.00 98.75 85 ILE A O 1
ATOM 671 N N . LEU A 1 86 ? 4.393 4.511 -0.027 1.00 98.31 86 LEU A N 1
ATOM 672 C CA . LEU A 1 86 ? 5.261 4.920 -1.127 1.00 98.31 86 LEU A CA 1
ATOM 673 C C . LEU A 1 86 ? 4.677 4.461 -2.469 1.00 98.31 86 LEU A C 1
ATOM 675 O O . LEU A 1 86 ? 4.356 3.285 -2.624 1.00 98.31 86 LEU A O 1
ATOM 679 N N . ARG A 1 87 ? 4.633 5.359 -3.456 1.00 98.00 87 ARG A N 1
ATOM 680 C CA . ARG A 1 87 ? 4.591 4.999 -4.878 1.00 98.00 87 ARG A CA 1
ATOM 681 C C . ARG A 1 87 ? 5.980 5.153 -5.475 1.00 98.00 87 ARG A C 1
ATOM 683 O O . ARG A 1 87 ? 6.616 6.196 -5.311 1.00 98.00 87 ARG A O 1
ATOM 690 N N . ASN A 1 88 ? 6.445 4.113 -6.145 1.00 94.81 88 ASN A N 1
ATOM 691 C CA . ASN A 1 88 ? 7.704 4.063 -6.880 1.00 94.81 88 ASN A CA 1
ATOM 692 C C . ASN A 1 88 ? 7.479 3.293 -8.195 1.00 94.81 88 ASN A C 1
ATOM 694 O O . ASN A 1 88 ? 6.357 2.874 -8.471 1.00 94.81 88 ASN A O 1
ATOM 698 N N . LEU A 1 89 ? 8.540 3.082 -8.975 1.00 90.12 89 LEU A N 1
ATOM 699 C CA . LEU A 1 89 ? 8.481 2.609 -10.358 1.00 90.12 89 LEU A CA 1
ATOM 700 C C . LEU A 1 89 ? 7.671 3.558 -11.259 1.00 90.12 89 LEU A C 1
ATOM 702 O O . LEU A 1 89 ? 7.133 4.568 -10.806 1.00 90.12 89 LEU A O 1
ATOM 706 N N . GLY A 1 90 ? 7.634 3.234 -12.548 1.00 88.00 90 GLY A N 1
ATOM 707 C CA . GLY A 1 90 ? 6.919 4.010 -13.554 1.00 88.00 90 GLY A CA 1
ATOM 708 C C . GLY A 1 90 ? 7.567 5.357 -13.902 1.00 88.00 90 GLY A C 1
ATOM 709 O O . GLY A 1 90 ? 8.709 5.633 -13.525 1.00 88.00 90 GLY A O 1
ATOM 710 N N . PRO A 1 91 ? 6.861 6.182 -14.693 1.00 85.75 91 PRO A N 1
ATOM 711 C CA . PRO A 1 91 ? 7.408 7.416 -15.254 1.00 85.75 91 PRO A CA 1
ATOM 7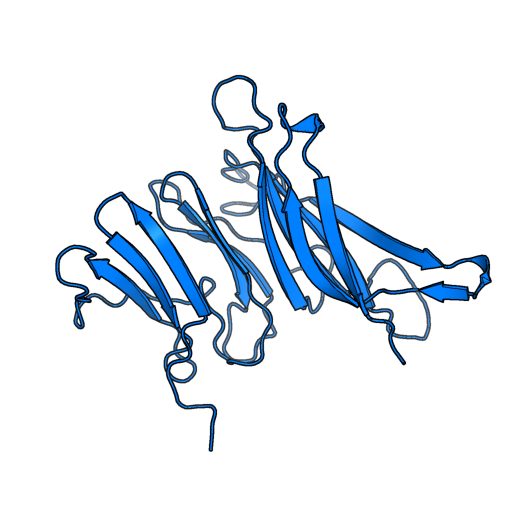12 C C . PRO A 1 91 ? 7.385 8.593 -14.270 1.00 85.75 91 PRO A C 1
ATOM 714 O O . PRO A 1 91 ? 8.111 9.570 -14.463 1.00 85.75 91 PRO A O 1
ATOM 717 N N . HIS A 1 92 ? 6.549 8.535 -13.229 1.00 86.31 92 HIS A N 1
ATOM 718 C CA . HIS A 1 92 ? 6.433 9.613 -12.256 1.00 86.31 92 HIS A CA 1
ATOM 719 C C . HIS A 1 92 ? 7.538 9.544 -11.201 1.00 86.31 92 HIS A C 1
ATOM 721 O O . HIS A 1 92 ? 8.106 8.497 -10.890 1.00 86.31 92 HIS A O 1
ATOM 727 N N . TYR A 1 93 ? 7.823 10.688 -10.582 1.00 90.81 93 TYR A N 1
ATOM 728 C CA . TYR A 1 93 ? 8.659 10.702 -9.389 1.00 90.81 93 TYR A CA 1
ATOM 729 C C . TYR A 1 93 ? 7.977 9.964 -8.240 1.00 90.81 93 TYR A C 1
ATOM 731 O O . TYR A 1 93 ? 6.749 9.919 -8.123 1.00 90.81 93 TYR A O 1
ATOM 739 N N . SER A 1 94 ? 8.802 9.428 -7.343 1.00 94.94 94 SER A N 1
ATOM 740 C CA . SER A 1 94 ? 8.292 8.714 -6.181 1.00 94.94 94 SER A CA 1
ATOM 741 C C . SER A 1 94 ? 7.511 9.633 -5.252 1.00 94.94 94 SER A C 1
ATOM 743 O O . SER A 1 94 ? 7.977 10.721 -4.902 1.00 94.94 94 SER A O 1
ATOM 745 N N . MET A 1 95 ? 6.358 9.145 -4.812 1.00 97.00 95 MET A N 1
ATOM 746 C CA . MET A 1 95 ? 5.445 9.832 -3.906 1.00 97.00 95 MET A CA 1
ATOM 747 C C . MET A 1 95 ? 5.415 9.122 -2.572 1.00 97.00 95 MET A C 1
ATOM 749 O O . MET A 1 95 ? 5.342 7.898 -2.538 1.00 97.00 95 MET A O 1
ATOM 753 N N . LYS A 1 96 ? 5.452 9.862 -1.466 1.00 97.62 96 LYS A N 1
ATOM 754 C CA . LYS A 1 96 ? 5.422 9.255 -0.131 1.00 97.62 96 LYS A CA 1
ATOM 755 C C . LYS A 1 96 ? 4.591 10.036 0.871 1.00 97.62 96 LYS A C 1
ATOM 757 O O . LYS A 1 96 ? 4.294 11.210 0.680 1.00 97.62 96 LYS A O 1
ATOM 762 N N . THR A 1 97 ? 4.244 9.396 1.975 1.00 98.25 97 THR A N 1
ATOM 763 C CA . THR A 1 97 ? 3.629 10.069 3.124 1.00 98.25 97 THR A CA 1
ATOM 764 C C . THR A 1 97 ? 4.584 11.051 3.809 1.00 98.25 97 THR A C 1
ATOM 766 O O . THR A 1 97 ? 5.812 11.010 3.631 1.00 98.25 97 THR A O 1
ATOM 769 N N . GLU A 1 98 ? 4.020 11.966 4.599 1.00 96.38 98 GLU A N 1
ATOM 770 C CA . GLU A 1 98 ? 4.803 12.776 5.530 1.00 96.38 98 GLU A CA 1
ATOM 771 C C . GLU A 1 98 ? 5.235 11.997 6.769 1.00 96.38 98 GLU A C 1
ATOM 773 O O . GLU A 1 98 ? 4.565 11.058 7.197 1.00 96.38 98 GLU A O 1
ATOM 778 N N . TYR A 1 99 ? 6.365 12.407 7.351 1.00 93.38 99 TYR A N 1
ATOM 779 C CA . TYR A 1 99 ? 6.884 11.815 8.585 1.00 93.38 99 TYR A CA 1
ATOM 780 C C . TYR A 1 99 ? 6.286 12.520 9.808 1.00 93.38 99 TYR A C 1
ATOM 782 O O . TYR A 1 99 ? 6.978 13.165 10.590 1.00 93.38 99 TYR A O 1
ATOM 790 N N . LEU A 1 100 ? 4.959 12.448 9.912 1.00 94.44 100 LEU A N 1
ATOM 791 C CA . LEU A 1 100 ? 4.171 13.023 10.999 1.00 94.44 100 LEU A CA 1
ATOM 792 C C . LEU A 1 100 ? 3.245 11.949 11.573 1.00 94.44 100 LEU A C 1
ATOM 794 O O . LEU A 1 100 ? 2.600 11.214 10.824 1.00 94.44 100 LEU A O 1
ATOM 798 N N . THR A 1 101 ? 3.113 11.903 12.898 1.00 93.06 101 THR A N 1
ATOM 799 C CA . THR A 1 101 ? 2.230 10.947 13.596 1.00 93.06 101 THR A CA 1
ATOM 800 C C . THR A 1 101 ? 0.755 11.129 13.231 1.00 93.06 101 THR A C 1
ATOM 802 O O . THR A 1 101 ? -0.016 10.172 13.245 1.00 93.06 101 THR A O 1
ATOM 805 N N . SER A 1 102 ? 0.354 12.335 12.817 1.00 93.62 102 SER A N 1
ATOM 806 C CA . SER A 1 102 ? -0.986 12.591 12.278 1.00 93.62 102 SER A CA 1
ATOM 807 C C . SER A 1 102 ? -1.272 11.802 10.993 1.00 93.62 102 SER A C 1
ATOM 809 O O . SER A 1 102 ? -2.425 11.456 10.734 1.00 93.62 102 SER A O 1
ATOM 811 N N . TRP A 1 103 ? -0.241 11.448 10.220 1.00 96.75 103 TRP A N 1
ATOM 812 C CA . TRP A 1 103 ? -0.367 10.635 9.012 1.00 96.75 103 TRP A CA 1
ATOM 813 C C . TRP A 1 103 ? -0.308 9.148 9.335 1.00 96.75 103 TRP A C 1
ATOM 815 O O . TRP A 1 103 ? -1.253 8.420 9.032 1.00 96.75 103 TRP A O 1
ATOM 825 N N . LEU A 1 104 ? 0.765 8.703 9.989 1.00 97.75 104 LEU A N 1
ATOM 826 C CA . LEU A 1 104 ? 0.994 7.305 10.355 1.00 97.75 104 LEU A CA 1
ATOM 827 C C . LEU A 1 104 ? 1.662 7.250 11.730 1.00 97.75 104 LEU A C 1
ATOM 829 O O . LEU A 1 104 ? 2.733 7.826 11.910 1.00 97.75 104 LEU A O 1
ATOM 833 N N . ASN A 1 105 ? 1.057 6.540 12.683 1.00 96.50 105 ASN A N 1
ATOM 834 C CA . ASN A 1 105 ? 1.582 6.438 14.046 1.00 96.50 105 ASN A CA 1
ATOM 835 C C . ASN A 1 105 ? 1.828 4.982 14.455 1.00 96.50 105 ASN A C 1
ATOM 837 O O . ASN A 1 105 ? 0.912 4.287 14.893 1.00 96.50 105 ASN A O 1
ATOM 841 N N . GLU A 1 106 ? 3.069 4.520 14.291 1.00 96.12 106 GLU A N 1
ATOM 842 C CA . GLU A 1 106 ? 3.467 3.126 14.554 1.00 96.12 106 GLU A CA 1
ATOM 843 C C . GLU A 1 106 ? 2.518 2.089 13.898 1.00 96.12 106 GLU A C 1
ATOM 845 O O . GLU A 1 106 ? 1.965 1.221 14.580 1.00 96.12 106 GLU A O 1
ATOM 850 N N . PRO A 1 107 ? 2.263 2.176 12.576 1.00 97.81 107 PRO A N 1
ATOM 851 C CA . PRO A 1 107 ? 1.304 1.304 11.921 1.00 97.81 107 PRO A CA 1
ATOM 852 C C . PRO A 1 107 ? 1.827 -0.129 11.770 1.00 97.81 107 PRO A C 1
ATOM 854 O O . PRO A 1 107 ? 3.003 -0.374 11.517 1.00 97.81 107 PRO A O 1
ATOM 857 N N . HIS A 1 108 ? 0.910 -1.084 11.813 1.00 97.69 108 HIS A N 1
ATOM 858 C CA . HIS A 1 108 ? 1.079 -2.445 11.336 1.00 97.69 108 HIS A CA 1
ATOM 859 C C . HIS A 1 108 ? 0.276 -2.608 10.041 1.00 97.69 108 HIS A C 1
ATOM 861 O O . HIS A 1 108 ? -0.951 -2.756 10.080 1.00 97.69 108 HIS A O 1
ATOM 867 N N . PHE A 1 109 ? 0.962 -2.553 8.896 1.00 98.62 109 PHE A N 1
ATOM 868 C CA . PHE A 1 109 ? 0.348 -2.703 7.575 1.00 98.62 109 PHE A CA 1
ATOM 869 C C . PHE A 1 109 ? -0.129 -4.133 7.324 1.00 98.62 109 PHE A C 1
ATOM 871 O O . PHE A 1 109 ? 0.546 -5.087 7.708 1.00 98.62 109 PHE A O 1
ATOM 878 N N . VAL A 1 1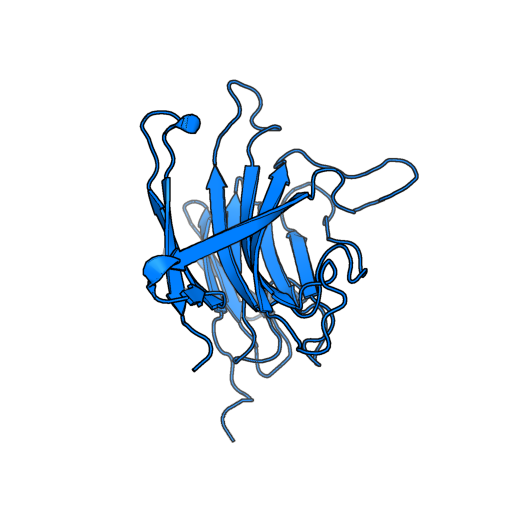10 ? -1.303 -4.266 6.701 1.00 98.44 110 VAL A N 1
ATOM 879 C CA . VAL A 1 110 ? -1.989 -5.554 6.513 1.00 98.44 110 VAL A CA 1
ATOM 880 C C . VAL A 1 110 ? -2.286 -5.835 5.045 1.00 98.44 110 VAL A C 1
ATOM 882 O O . VAL A 1 110 ? -1.968 -6.913 4.558 1.00 98.44 110 VAL A O 1
ATOM 885 N N . ALA A 1 111 ? -2.918 -4.896 4.340 1.00 98.50 111 ALA A N 1
ATOM 886 C CA . ALA A 1 111 ? -3.383 -5.126 2.974 1.00 98.50 111 ALA A CA 1
ATOM 887 C C . ALA A 1 111 ? -3.474 -3.827 2.172 1.00 98.50 111 ALA A C 1
ATOM 889 O O . ALA A 1 111 ? -3.627 -2.744 2.741 1.00 98.50 111 ALA A O 1
ATOM 890 N N . SER A 1 112 ? -3.443 -3.948 0.851 1.00 98.62 112 SER A N 1
ATOM 891 C CA . SER A 1 112 ? -3.744 -2.877 -0.087 1.00 98.62 112 SER A CA 1
ATOM 892 C C . SER A 1 112 ? -4.733 -3.368 -1.137 1.00 98.62 112 SER A C 1
ATOM 894 O O . SER A 1 112 ? -4.839 -4.566 -1.405 1.00 98.62 112 SER A O 1
ATOM 896 N N . ALA A 1 113 ? -5.492 -2.440 -1.712 1.00 98.44 113 ALA A N 1
ATOM 897 C CA . ALA A 1 113 ? -6.456 -2.743 -2.759 1.00 98.44 113 ALA A CA 1
ATOM 898 C C . ALA A 1 113 ? -6.525 -1.605 -3.772 1.00 98.44 113 ALA A C 1
ATOM 900 O O . ALA A 1 113 ? -6.522 -0.434 -3.397 1.00 98.44 113 ALA A O 1
ATOM 901 N N . PHE A 1 114 ? -6.611 -1.956 -5.049 1.00 97.94 114 PHE A N 1
ATOM 902 C CA . PHE A 1 114 ? -6.885 -1.009 -6.118 1.00 97.94 114 PHE A CA 1
ATOM 903 C C . PHE A 1 114 ? -8.381 -1.026 -6.435 1.00 97.94 114 PHE A C 1
ATOM 905 O O . PHE A 1 114 ? -8.956 -2.100 -6.611 1.00 97.94 114 PHE A O 1
ATOM 912 N N . VAL A 1 115 ? -8.998 0.153 -6.498 1.00 97.25 115 VAL A N 1
ATOM 913 C CA . VAL A 1 115 ? -10.403 0.319 -6.878 1.00 97.25 115 VAL A CA 1
ATOM 914 C C . VAL A 1 115 ? -10.485 1.334 -8.024 1.00 97.25 115 VAL A C 1
ATOM 916 O O . VAL A 1 115 ? -10.154 2.507 -7.813 1.00 97.25 115 VAL A O 1
ATOM 919 N N . PRO A 1 116 ? -10.929 0.910 -9.222 1.00 94.94 116 PRO A N 1
ATOM 920 C CA . PRO A 1 116 ? -11.076 1.791 -10.374 1.00 94.94 116 PRO A CA 1
ATOM 921 C C . PRO A 1 116 ? -12.361 2.622 -10.244 1.00 94.94 116 PRO A C 1
ATOM 923 O O . PRO A 1 116 ? -13.416 2.270 -10.770 1.00 94.94 116 PRO A O 1
ATOM 926 N N . GLU A 1 117 ? -12.301 3.686 -9.444 1.00 92.19 117 GLU A N 1
ATOM 927 C CA . GLU A 1 117 ? -13.452 4.555 -9.170 1.00 92.19 117 GLU A CA 1
ATOM 928 C C . GLU A 1 117 ? -13.745 5.563 -10.284 1.00 92.19 117 GLU A C 1
ATOM 930 O O . GLU A 1 117 ? -14.829 6.156 -10.317 1.00 92.19 117 GLU A O 1
ATOM 935 N N . SER A 1 118 ? -12.794 5.785 -11.189 1.00 86.12 118 SER A N 1
ATOM 936 C CA . SER A 1 118 ? -12.970 6.733 -12.277 1.00 86.12 118 SER A CA 1
ATOM 937 C C . SER A 1 118 ? -13.925 6.192 -13.347 1.00 86.12 118 SER A C 1
ATOM 939 O O . SER A 1 118 ? -13.980 5.003 -13.650 1.00 86.12 118 SER A O 1
ATOM 941 N N . ALA A 1 119 ? -14.683 7.101 -13.958 1.00 76.69 119 ALA A N 1
ATOM 942 C CA . ALA A 1 119 ? -15.507 6.810 -15.133 1.00 76.69 119 ALA A CA 1
ATOM 943 C C . ALA A 1 119 ? -14.780 7.143 -16.455 1.00 76.69 119 ALA A C 1
ATOM 945 O O . ALA A 1 119 ? -15.420 7.223 -17.502 1.00 76.69 119 ALA A O 1
ATOM 946 N N . GLY A 1 120 ? -13.470 7.421 -16.405 1.00 72.88 120 GLY A N 1
ATOM 947 C CA . GLY A 1 120 ? -12.737 8.087 -17.485 1.00 72.88 120 GLY A CA 1
ATOM 948 C C . GLY A 1 120 ? -11.222 7.901 -17.409 1.00 72.88 120 GLY A C 1
ATOM 949 O O . GLY A 1 120 ? -10.736 6.799 -17.624 1.00 72.88 120 GLY A O 1
ATOM 950 N N . SER A 1 121 ? -10.468 8.978 -17.148 1.00 74.81 121 SER A N 1
ATOM 951 C CA . SER A 1 121 ? -9.000 9.018 -17.309 1.00 74.81 121 SER A CA 1
ATOM 952 C C . SER A 1 121 ? -8.194 8.077 -16.400 1.00 74.81 121 SER A C 1
ATOM 954 O O . SER A 1 121 ? -6.997 7.921 -16.622 1.00 74.81 121 SER A O 1
ATOM 956 N N . GLY A 1 122 ? -8.803 7.455 -15.386 1.00 83.06 122 GLY A N 1
ATOM 957 C CA . GLY A 1 122 ? -8.093 6.640 -14.393 1.00 83.06 122 GLY A CA 1
ATOM 958 C C . GLY A 1 122 ? -7.502 7.440 -13.228 1.00 83.06 122 GLY A C 1
ATOM 959 O O . GLY A 1 122 ? -7.100 6.860 -12.224 1.00 83.06 122 GLY A O 1
ATOM 960 N N . ASP A 1 123 ? -7.434 8.772 -13.313 1.00 82.62 123 ASP A N 1
ATOM 961 C CA . ASP A 1 123 ? -6.689 9.577 -12.329 1.00 82.62 123 ASP A CA 1
ATOM 962 C C . ASP A 1 123 ? -7.333 9.574 -10.932 1.00 82.62 123 ASP A C 1
ATOM 964 O O . ASP A 1 123 ? -6.630 9.594 -9.916 1.00 82.62 123 ASP A O 1
ATOM 968 N N . ASP A 1 124 ? -8.664 9.485 -10.892 1.00 88.88 124 ASP A N 1
ATOM 969 C CA . ASP A 1 124 ? -9.474 9.419 -9.669 1.00 88.88 124 ASP A CA 1
ATOM 970 C C . ASP A 1 124 ? -9.632 8.002 -9.099 1.00 88.88 124 ASP A C 1
ATOM 972 O O . ASP A 1 124 ? -10.282 7.827 -8.054 1.00 88.88 124 ASP A O 1
ATOM 976 N N . ASP A 1 125 ? -9.036 6.999 -9.754 1.00 96.12 125 ASP A N 1
ATOM 977 C CA . ASP A 1 125 ? -8.937 5.655 -9.199 1.00 96.12 125 ASP A CA 1
ATOM 978 C C . ASP A 1 125 ? -8.162 5.700 -7.886 1.00 96.12 125 ASP A C 1
ATOM 980 O O . ASP A 1 125 ? -7.297 6.555 -7.672 1.00 96.12 125 ASP A O 1
ATOM 984 N N . LYS A 1 126 ? -8.473 4.786 -6.972 1.00 97.56 126 LYS A N 1
ATOM 985 C CA . LYS A 1 126 ? -7.949 4.853 -5.610 1.00 97.56 126 LYS A CA 1
ATOM 986 C C . LYS A 1 126 ? -7.173 3.607 -5.260 1.00 97.56 126 LYS A C 1
ATOM 988 O O . LYS A 1 126 ? -7.575 2.484 -5.558 1.00 97.56 126 LYS A O 1
ATOM 993 N N . VAL A 1 127 ? -6.070 3.829 -4.557 1.00 98.50 127 VAL A N 1
ATOM 994 C CA . VAL A 1 127 ? -5.339 2.770 -3.871 1.00 98.50 127 VAL A CA 1
ATOM 995 C C . VAL A 1 127 ? -5.634 2.896 -2.386 1.00 98.50 127 VAL A C 1
ATOM 997 O O . VAL A 1 127 ? -5.325 3.912 -1.758 1.00 98.50 127 VAL A O 1
ATOM 1000 N N . TYR A 1 128 ? -6.260 1.863 -1.842 1.00 98.81 128 TYR A N 1
ATOM 1001 C CA . TYR A 1 128 ? -6.596 1.735 -0.436 1.00 98.81 128 TYR A CA 1
ATOM 1002 C C . TYR A 1 128 ? -5.499 0.975 0.307 1.00 98.81 128 TYR A C 1
ATOM 1004 O O . TYR A 1 128 ? -4.935 0.016 -0.218 1.00 98.81 128 TYR A O 1
ATOM 1012 N N . PHE A 1 129 ? -5.230 1.380 1.546 1.00 98.88 129 PHE A N 1
ATOM 1013 C CA . PHE A 1 129 ? -4.288 0.738 2.457 1.00 98.88 129 PHE A CA 1
ATOM 1014 C C . PHE A 1 129 ? -4.966 0.465 3.789 1.00 98.88 129 PHE A C 1
ATOM 1016 O O . PHE A 1 129 ? -5.577 1.349 4.387 1.00 98.88 129 PHE A O 1
ATOM 1023 N N . PHE A 1 130 ? -4.813 -0.753 4.281 1.00 98.88 130 PHE A N 1
ATOM 1024 C CA . PHE A 1 130 ? -5.442 -1.237 5.493 1.00 98.88 130 PHE A CA 1
ATOM 1025 C C . PHE A 1 130 ? -4.372 -1.595 6.515 1.00 98.88 130 PHE A C 1
ATOM 1027 O O . PHE A 1 130 ? -3.421 -2.325 6.220 1.00 98.88 130 PHE A O 1
ATOM 1034 N N . PHE A 1 131 ? -4.511 -1.059 7.722 1.00 98.75 131 PHE A N 1
ATOM 1035 C CA . PHE A 1 131 ? -3.515 -1.204 8.776 1.00 98.75 131 PHE A CA 1
ATOM 1036 C C . PHE A 1 131 ? -4.139 -1.006 10.154 1.00 98.75 131 PHE A C 1
ATOM 1038 O O . PHE A 1 131 ? -5.262 -0.528 10.282 1.00 98.75 131 PHE A O 1
ATOM 1045 N N . SER A 1 132 ? -3.410 -1.384 11.199 1.00 97.69 132 SER A N 1
ATOM 1046 C CA . SER A 1 132 ? -3.706 -0.943 12.569 1.00 97.69 132 SER A CA 1
ATOM 1047 C C . SER A 1 132 ? -2.646 0.057 13.007 1.00 97.69 132 SER A C 1
ATOM 1049 O O . SER A 1 132 ? -1.504 -0.103 12.613 1.00 97.69 132 SER A O 1
ATOM 1051 N N . GLU A 1 133 ? -2.969 1.065 13.805 1.00 96.44 133 GLU A N 1
ATOM 1052 C CA . GLU A 1 133 ? -1.988 2.047 14.298 1.00 96.44 133 GLU A CA 1
ATOM 1053 C C . GLU A 1 133 ? -2.325 2.493 15.725 1.00 96.44 133 GLU A C 1
ATOM 1055 O O . GLU A 1 133 ? -3.439 2.249 16.200 1.00 96.44 133 GLU A O 1
ATOM 1060 N N . ARG A 1 134 ? -1.393 3.170 16.406 1.00 94.12 134 ARG A N 1
ATOM 1061 C CA . ARG A 1 134 ? -1.687 3.823 17.689 1.00 94.12 134 ARG A CA 1
ATOM 1062 C C . ARG A 1 134 ? -2.539 5.072 17.429 1.00 94.12 134 ARG A C 1
ATOM 1064 O O . ARG A 1 134 ? -2.130 5.971 16.694 1.00 94.12 134 ARG A O 1
ATOM 1071 N N . ALA A 1 135 ? -3.727 5.131 18.026 1.00 90.56 135 ALA A N 1
ATOM 1072 C CA . ALA A 1 135 ? -4.626 6.272 17.889 1.00 90.56 135 ALA A CA 1
ATOM 1073 C C . ALA A 1 135 ? -3.998 7.556 18.456 1.00 90.56 135 ALA A C 1
ATOM 1075 O O . ALA A 1 135 ? -3.288 7.511 19.459 1.00 90.56 135 ALA A O 1
ATOM 1076 N N . VAL A 1 136 ? -4.276 8.689 17.808 1.00 85.44 136 VAL A N 1
ATOM 1077 C CA . VAL A 1 136 ? -3.829 10.032 18.236 1.00 85.44 136 VAL A CA 1
ATOM 1078 C C . VAL A 1 136 ? -5.003 10.916 18.664 1.00 85.44 136 VAL A C 1
ATOM 1080 O O . VAL A 1 136 ? -4.803 11.958 19.271 1.00 85.44 136 VAL A O 1
ATOM 1083 N N . GLU A 1 137 ? -6.232 10.505 18.347 1.00 79.06 137 GLU A N 1
ATOM 1084 C CA . GLU A 1 137 ? -7.473 11.224 18.646 1.00 79.06 137 GLU A CA 1
ATOM 1085 C C . GLU A 1 137 ? -8.015 10.986 20.066 1.00 79.06 137 GLU A C 1
ATOM 1087 O O . GLU A 1 137 ? -8.963 11.653 20.473 1.00 79.06 137 GLU A O 1
ATOM 1092 N N . TYR A 1 138 ? -7.442 10.035 20.810 1.00 67.88 138 TYR A N 1
ATOM 1093 C CA . TYR A 1 138 ? -7.854 9.712 22.175 1.00 67.88 138 TYR A CA 1
ATOM 1094 C C . TYR A 1 138 ? -6.786 10.164 23.166 1.00 67.88 138 TYR A C 1
ATOM 1096 O O . TYR A 1 138 ? -5.696 9.599 23.201 1.00 67.88 138 TYR A O 1
ATOM 1104 N N . ASP A 1 139 ? -7.134 11.126 24.018 1.00 55.47 139 ASP A N 1
ATOM 1105 C CA . ASP A 1 139 ? -6.355 11.490 25.206 1.00 55.47 139 ASP A CA 1
ATOM 1106 C C . ASP A 1 139 ? -6.731 10.551 26.368 1.00 55.47 139 ASP A C 1
ATOM 1108 O O . ASP A 1 139 ? -7.302 10.938 27.386 1.00 55.47 139 ASP A O 1
ATOM 1112 N N . CYS A 1 140 ? -6.550 9.247 26.147 1.00 57.97 140 CYS A N 1
ATOM 1113 C CA . CYS A 1 140 ? -6.808 8.220 27.151 1.00 57.97 140 CYS A CA 1
ATOM 1114 C C . CYS A 1 140 ? -5.486 7.665 27.682 1.00 57.97 140 CYS A C 1
ATOM 1116 O O . CYS A 1 140 ? -4.582 7.350 26.915 1.00 57.97 140 CYS A O 1
ATOM 1118 N N . TYR A 1 141 ? -5.423 7.430 28.996 1.00 54.41 141 TYR A N 1
ATOM 1119 C CA . TYR A 1 141 ? -4.273 6.831 29.691 1.00 54.41 141 TYR A CA 1
ATOM 1120 C C . TYR A 1 141 ? -3.858 5.439 29.173 1.00 54.41 141 TYR A C 1
ATOM 1122 O O . TYR A 1 141 ? -2.798 4.937 29.540 1.00 54.41 141 TYR A O 1
ATOM 1130 N N . ALA A 1 142 ? -4.676 4.793 28.337 1.00 59.81 142 ALA A N 1
ATOM 1131 C CA . ALA A 1 142 ? -4.373 3.504 27.737 1.00 59.81 142 ALA A CA 1
ATOM 1132 C C . ALA A 1 142 ? -4.042 3.670 26.252 1.00 59.81 142 ALA A C 1
ATOM 1134 O O . ALA A 1 142 ? -4.891 4.105 25.475 1.00 59.81 142 ALA A O 1
ATOM 1135 N N . GLU A 1 143 ? -2.847 3.230 25.842 1.00 64.44 143 GLU A N 1
ATOM 1136 C CA . GLU A 1 143 ? -2.504 3.094 24.425 1.00 64.44 143 GLU A CA 1
ATOM 1137 C 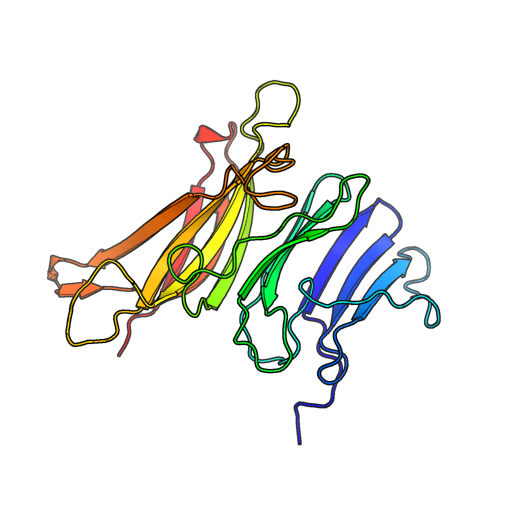C . GLU A 1 143 ? -3.588 2.282 23.700 1.00 64.44 143 GLU A C 1
ATOM 1139 O O . GLU A 1 143 ? -3.776 1.081 23.958 1.00 64.44 143 GLU A O 1
ATOM 1144 N N . GLN A 1 144 ? -4.315 2.945 22.798 1.00 82.62 144 GLN A N 1
ATOM 1145 C CA . GLN A 1 144 ? -5.377 2.333 22.015 1.00 82.62 144 GLN A CA 1
ATOM 1146 C C . GLN A 1 144 ? -4.903 2.148 20.575 1.00 82.62 144 GLN A C 1
ATOM 1148 O O . GLN A 1 144 ? -4.798 3.094 19.798 1.00 82.62 144 GLN A O 1
ATOM 1153 N N . VAL A 1 145 ? -4.611 0.899 20.214 1.00 92.00 145 VAL A N 1
ATOM 1154 C CA . VAL A 1 145 ? -4.460 0.510 18.808 1.00 92.00 145 VAL A CA 1
ATOM 1155 C C . VAL A 1 145 ? -5.844 0.513 18.167 1.00 92.00 145 VAL A C 1
ATOM 1157 O O . VAL A 1 145 ? -6.784 0.000 18.777 1.00 92.00 14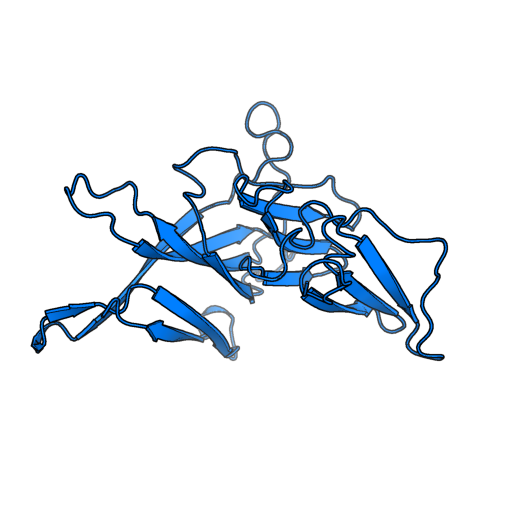5 VAL A O 1
ATOM 1160 N N . VAL A 1 146 ? -5.969 1.067 16.961 1.00 94.50 146 VAL A N 1
ATOM 1161 C CA . VAL A 1 146 ? -7.199 1.082 16.154 1.00 94.50 146 VAL A CA 1
ATOM 1162 C C . VAL A 1 146 ? -6.923 0.608 14.732 1.00 94.50 146 VAL A C 1
ATOM 1164 O O . VAL A 1 146 ? -5.843 0.845 14.194 1.00 94.50 146 VAL A O 1
ATOM 1167 N N . ALA A 1 147 ? -7.913 -0.028 14.108 1.00 97.12 147 ALA A N 1
ATOM 1168 C CA . ALA A 1 147 ? -7.866 -0.375 12.695 1.00 97.12 147 ALA A CA 1
ATOM 1169 C C . ALA A 1 147 ? -8.228 0.841 11.829 1.00 97.12 147 ALA A C 1
ATOM 1171 O O . ALA A 1 147 ? -9.110 1.637 12.172 1.00 97.12 147 ALA A O 1
ATOM 1172 N N . ARG A 1 148 ? -7.555 0.973 10.689 1.00 98.06 148 ARG A N 1
ATOM 1173 C CA . ARG A 1 148 ? -7.697 2.073 9.739 1.00 98.06 148 ARG A CA 1
ATOM 1174 C C . ARG A 1 148 ? -7.796 1.559 8.315 1.00 98.06 148 ARG A C 1
ATOM 1176 O O . ARG A 1 148 ? -7.177 0.561 7.947 1.00 98.06 148 ARG A O 1
ATOM 1183 N N . VAL A 1 149 ? -8.516 2.331 7.518 1.00 98.75 149 VAL A N 1
ATOM 1184 C CA . VAL A 1 149 ? -8.382 2.356 6.067 1.00 98.75 149 VAL A CA 1
ATOM 1185 C C . VAL A 1 149 ? -7.871 3.735 5.677 1.00 98.75 149 VAL A C 1
ATOM 1187 O O . VAL A 1 149 ? -8.363 4.747 6.177 1.00 98.75 149 VAL A O 1
ATOM 1190 N N . ALA A 1 150 ? -6.874 3.782 4.807 1.00 98.75 150 ALA A N 1
ATOM 1191 C CA . ALA A 1 150 ? -6.435 4.992 4.138 1.00 98.75 150 ALA A CA 1
ATOM 1192 C C . ALA A 1 150 ? -6.578 4.841 2.630 1.00 98.75 150 ALA A C 1
ATOM 1194 O O . ALA A 1 150 ? -6.664 3.727 2.120 1.00 98.75 150 ALA A O 1
ATOM 1195 N N . ARG A 1 151 ? -6.583 5.964 1.922 1.00 98.19 151 ARG A N 1
ATOM 1196 C CA . ARG A 1 151 ? -6.611 6.007 0.463 1.00 98.19 151 ARG A CA 1
ATOM 1197 C C . ARG A 1 151 ? -5.675 7.071 -0.087 1.00 98.19 151 ARG A C 1
ATOM 1199 O O . ARG A 1 151 ? -5.414 8.061 0.592 1.00 98.19 151 ARG A O 1
ATOM 1206 N N . VAL A 1 152 ? -5.256 6.884 -1.332 1.00 98.38 152 VAL A N 1
ATOM 1207 C CA . VAL A 1 152 ? -4.637 7.898 -2.200 1.00 98.38 152 VAL A CA 1
ATOM 1208 C C . VAL A 1 152 ? -5.249 7.792 -3.599 1.00 98.38 152 VAL A C 1
ATOM 1210 O O . VAL A 1 152 ? -5.716 6.717 -3.978 1.00 98.38 152 VAL A O 1
ATOM 1213 N N . CYS A 1 153 ? -5.264 8.885 -4.359 1.00 96.94 153 CYS A N 1
ATOM 1214 C CA . CYS A 1 153 ? -5.643 8.865 -5.773 1.00 96.94 153 CYS A CA 1
ATOM 1215 C C . CYS A 1 153 ? -4.463 8.387 -6.629 1.00 96.94 153 CYS A C 1
ATOM 1217 O O . CYS A 1 153 ? -3.313 8.755 -6.375 1.00 96.94 153 CYS A O 1
ATOM 1219 N N . LYS A 1 154 ? -4.745 7.589 -7.661 1.00 95.88 154 LYS A N 1
ATOM 1220 C CA . LYS A 1 154 ? -3.745 7.042 -8.582 1.00 95.88 154 LYS A CA 1
ATOM 1221 C C . LYS A 1 154 ? -2.987 8.164 -9.289 1.00 95.88 154 LYS A C 1
ATOM 1223 O O . LYS A 1 154 ? -1.760 8.133 -9.306 1.00 95.88 154 LYS A O 1
ATOM 1228 N N . GLY A 1 155 ? -3.705 9.181 -9.768 1.00 94.69 155 GLY A N 1
ATOM 1229 C CA . GLY A 1 155 ? -3.155 10.345 -10.471 1.00 94.69 155 GLY A CA 1
ATOM 1230 C C . GLY A 1 155 ? -2.535 11.425 -9.575 1.00 94.69 155 GLY A C 1
ATOM 1231 O O . GLY A 1 155 ? -2.160 12.484 -10.070 1.00 94.69 155 GLY A O 1
ATOM 1232 N N . ASP A 1 156 ? -2.417 11.209 -8.260 1.00 95.94 156 ASP A N 1
ATOM 1233 C CA . ASP A 1 156 ? -1.813 12.201 -7.365 1.00 95.94 156 ASP A CA 1
ATOM 1234 C C . ASP A 1 156 ? -0.319 12.365 -7.672 1.00 95.94 156 ASP A C 1
ATOM 1236 O O . ASP A 1 156 ? 0.465 11.413 -7.620 1.00 95.94 156 ASP A O 1
ATOM 1240 N N . VAL A 1 157 ? 0.076 13.592 -7.996 1.00 94.94 157 VAL A N 1
ATOM 1241 C CA . VAL A 1 157 ? 1.467 13.979 -8.244 1.00 94.94 157 VAL A CA 1
ATOM 1242 C C . VAL A 1 157 ? 2.036 14.812 -7.097 1.00 94.94 157 VAL A C 1
ATOM 1244 O O . VAL A 1 157 ? 3.224 15.058 -7.043 1.00 94.94 157 VAL A O 1
ATOM 1247 N N . GLY A 1 158 ? 1.251 15.195 -6.100 1.00 96.38 158 GLY A N 1
ATOM 1248 C CA . GLY A 1 158 ? 1.719 16.039 -5.008 1.00 96.38 158 GLY A CA 1
ATOM 1249 C C . GLY A 1 158 ? 1.601 17.527 -5.295 1.00 96.38 158 GLY A C 1
ATOM 1250 O O . GLY A 1 158 ? 1.071 17.960 -6.318 1.00 96.38 158 GLY A O 1
ATOM 1251 N N . GLY A 1 159 ? 2.069 18.335 -4.346 1.00 96.12 159 GLY A N 1
ATOM 1252 C CA . GLY A 1 159 ? 1.913 19.782 -4.416 1.00 96.12 159 GLY A CA 1
ATOM 1253 C C . GLY A 1 159 ? 3.081 20.492 -5.103 1.00 96.12 159 GLY A C 1
ATOM 1254 O O . GLY A 1 159 ? 4.229 20.052 -5.071 1.00 96.12 159 GLY A O 1
ATOM 1255 N N . ALA A 1 160 ? 2.788 21.647 -5.705 1.00 93.62 160 ALA A N 1
ATOM 1256 C CA . ALA A 1 160 ? 3.786 22.456 -6.408 1.00 93.62 160 ALA A CA 1
ATOM 1257 C C . ALA A 1 160 ? 4.759 23.190 -5.460 1.00 93.62 160 ALA A C 1
ATOM 1259 O O . ALA A 1 160 ? 5.928 23.381 -5.793 1.00 93.62 160 ALA A O 1
ATOM 1260 N N . ARG A 1 161 ? 4.289 23.621 -4.279 1.00 94.12 161 ARG A N 1
ATOM 1261 C CA . ARG A 1 161 ? 5.073 24.408 -3.301 1.00 94.12 161 ARG A CA 1
ATOM 1262 C C . ARG A 1 161 ? 5.192 23.706 -1.952 1.00 94.12 161 ARG A C 1
ATOM 1264 O O . ARG A 1 161 ? 6.294 23.490 -1.466 1.00 94.12 161 ARG A O 1
ATOM 1271 N N . THR A 1 162 ? 4.059 23.350 -1.357 1.00 92.81 162 THR A N 1
ATOM 1272 C CA . THR A 1 162 ? 3.971 22.468 -0.187 1.00 92.81 162 THR A CA 1
ATOM 1273 C C . THR A 1 162 ? 3.748 21.033 -0.654 1.00 92.81 162 THR A C 1
ATOM 1275 O O . THR A 1 162 ? 3.300 20.831 -1.778 1.00 92.81 162 THR A O 1
ATOM 1278 N N . LEU A 1 163 ? 4.063 20.038 0.184 1.00 94.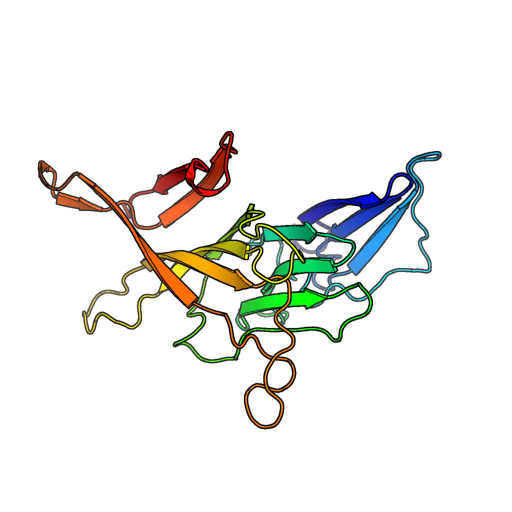19 163 LEU A N 1
ATOM 1279 C CA . LEU A 1 163 ? 3.861 18.615 -0.140 1.00 94.19 163 LEU A CA 1
ATOM 1280 C C . LEU A 1 163 ? 4.508 18.187 -1.476 1.00 94.19 163 LEU A C 1
ATOM 1282 O O . LEU A 1 163 ? 3.969 17.367 -2.221 1.00 94.19 163 LEU A O 1
ATOM 1286 N N . GLN A 1 164 ? 5.684 18.735 -1.793 1.00 96.38 164 GLN A N 1
ATOM 1287 C CA . GLN A 1 164 ? 6.439 18.326 -2.977 1.00 96.38 164 GLN A CA 1
ATOM 1288 C C . GLN A 1 164 ? 6.864 16.863 -2.842 1.00 96.38 164 GLN A C 1
ATOM 1290 O O . GLN A 1 164 ? 7.553 16.504 -1.885 1.00 96.38 164 GLN A O 1
ATOM 1295 N N . LYS A 1 165 ? 6.490 16.027 -3.819 1.00 96.00 165 LYS A N 1
ATOM 1296 C CA . LYS A 1 165 ? 6.728 14.569 -3.794 1.00 96.00 165 LYS A CA 1
ATOM 1297 C C . LYS A 1 165 ? 6.014 13.853 -2.635 1.00 96.00 165 LYS A C 1
ATOM 1299 O O . LYS A 1 165 ? 6.488 12.830 -2.129 1.00 96.00 165 LYS A O 1
ATOM 1304 N N . LYS A 1 166 ? 4.889 14.418 -2.182 1.00 97.94 166 LYS A N 1
ATOM 1305 C CA . LYS A 1 166 ? 4.097 13.936 -1.047 1.00 97.94 166 LYS A CA 1
ATOM 1306 C C . LYS A 1 166 ? 2.623 13.883 -1.397 1.00 97.94 166 LYS A C 1
ATOM 1308 O O . LYS A 1 166 ? 2.134 14.770 -2.088 1.00 97.94 166 LYS A O 1
ATOM 1313 N N . TRP A 1 167 ? 1.927 12.857 -0.916 1.00 98.00 167 TRP A N 1
ATOM 1314 C CA . TRP A 1 167 ? 0.510 12.660 -1.229 1.00 98.00 167 TRP A CA 1
ATOM 1315 C C . TRP A 1 167 ? -0.326 13.884 -0.847 1.00 98.00 167 TRP A C 1
ATOM 1317 O O . TRP A 1 167 ? -0.309 14.315 0.299 1.00 98.00 167 TRP A O 1
ATOM 1327 N N . THR A 1 168 ? -1.087 14.431 -1.784 1.00 97.50 168 THR A N 1
ATOM 1328 C CA . THR A 1 168 ? -2.085 15.478 -1.503 1.00 97.50 168 THR A CA 1
ATOM 1329 C C . THR A 1 168 ? -3.480 14.894 -1.284 1.00 97.50 168 THR A C 1
ATOM 1331 O O . THR A 1 168 ? -4.349 15.541 -0.708 1.00 97.50 168 THR A O 1
ATOM 1334 N N . SER A 1 169 ? -3.671 13.639 -1.689 1.00 97.75 169 SER A N 1
ATOM 1335 C CA . SER A 1 169 ? -4.921 12.881 -1.618 1.00 97.75 169 SER A CA 1
ATOM 1336 C C . SER A 1 169 ? -4.966 11.854 -0.479 1.00 97.75 169 SER A C 1
ATOM 1338 O O . SER A 1 169 ? -5.941 11.102 -0.381 1.00 97.75 169 SER A O 1
ATOM 1340 N N . PHE A 1 170 ? -3.933 11.812 0.375 1.00 98.62 170 PHE A N 1
ATOM 1341 C CA . PHE A 1 170 ? -3.889 10.903 1.519 1.00 98.62 170 PHE A CA 1
ATOM 1342 C C . PHE A 1 170 ? -4.959 11.268 2.545 1.00 98.62 170 PHE A C 1
ATOM 1344 O O . PHE A 1 170 ? -4.921 12.332 3.161 1.00 98.62 170 PHE A O 1
ATOM 1351 N N . LEU A 1 171 ? -5.891 10.347 2.764 1.00 98.31 171 LEU A N 1
ATOM 1352 C CA . LEU A 1 171 ? -6.906 10.437 3.808 1.00 98.31 171 LEU A CA 1
ATOM 1353 C C . LEU A 1 171 ? -7.037 9.087 4.498 1.00 98.31 171 LEU A C 1
ATOM 1355 O O . LEU A 1 171 ? -6.932 8.053 3.840 1.00 98.31 171 LEU A O 1
ATOM 1359 N N . LYS A 1 172 ? -7.304 9.095 5.808 1.00 98.25 172 LYS A N 1
ATOM 1360 C CA . LYS A 1 172 ? -7.539 7.883 6.600 1.00 98.25 172 LYS A CA 1
ATOM 1361 C C . LYS A 1 172 ? -8.777 8.001 7.477 1.00 98.25 172 LYS A C 1
ATOM 1363 O O . LYS A 1 172 ? -9.110 9.083 7.952 1.00 98.25 172 LYS A O 1
ATOM 1368 N N . ALA A 1 173 ? -9.427 6.871 7.713 1.00 97.44 173 ALA A N 1
ATOM 1369 C CA . ALA A 1 173 ? -10.602 6.739 8.560 1.00 97.44 173 ALA A CA 1
ATOM 1370 C C . ALA A 1 173 ? -10.480 5.503 9.457 1.00 97.44 173 ALA A C 1
ATOM 1372 O O . ALA A 1 173 ? -9.745 4.558 9.158 1.00 97.44 173 ALA A O 1
ATOM 1373 N N . ARG A 1 174 ? -11.198 5.511 10.583 1.00 96.06 174 ARG A N 1
ATOM 1374 C CA . ARG A 1 174 ? -11.269 4.364 11.496 1.00 96.06 174 ARG A CA 1
ATOM 1375 C C . ARG A 1 174 ? -12.173 3.274 10.921 1.00 96.06 174 ARG A C 1
ATOM 1377 O O . ARG A 1 174 ? -13.269 3.567 10.460 1.00 96.06 174 ARG A O 1
ATOM 1384 N N . LEU A 1 175 ? -11.737 2.022 11.039 1.00 96.88 175 LEU A N 1
ATOM 1385 C CA . LEU A 1 175 ? -12.580 0.843 10.854 1.00 96.88 175 LEU A CA 1
ATOM 1386 C C . LEU A 1 175 ? -13.051 0.349 12.223 1.00 96.88 175 LEU A C 1
ATOM 1388 O O . LEU A 1 175 ? -12.238 0.121 13.121 1.00 96.88 175 LEU A O 1
ATOM 1392 N N . VAL A 1 176 ? -14.364 0.199 12.388 1.00 94.81 176 VAL A N 1
ATOM 1393 C CA . VAL A 1 176 ? -14.970 -0.266 13.640 1.00 94.81 176 VAL A CA 1
ATOM 1394 C C . VAL A 1 176 ? -15.522 -1.670 13.435 1.00 94.81 176 VAL A C 1
ATOM 1396 O O . VAL A 1 176 ? -16.446 -1.875 12.658 1.00 94.81 176 VAL A O 1
ATOM 1399 N N . CYS A 1 177 ? -14.956 -2.625 14.167 1.00 95.50 177 CYS A N 1
ATOM 1400 C CA . CYS A 1 177 ? -15.496 -3.967 14.331 1.00 95.50 177 CYS A CA 1
ATOM 1401 C C . CYS A 1 177 ? -15.740 -4.181 15.829 1.00 95.50 177 CYS A C 1
ATOM 1403 O O . CYS A 1 177 ? -14.799 -4.158 16.628 1.00 95.50 177 CYS A O 1
ATOM 1405 N N . SER A 1 178 ? -17.001 -4.316 16.234 1.00 94.31 178 SER A N 1
ATOM 1406 C CA . SER A 1 178 ? -17.376 -4.442 17.645 1.00 94.31 178 SER A CA 1
ATOM 1407 C C . SER A 1 178 ? -18.656 -5.241 17.833 1.00 94.31 178 SER A C 1
ATOM 1409 O O . SER A 1 178 ? -19.512 -5.251 16.953 1.00 94.31 178 SER A O 1
ATOM 1411 N N . ALA A 1 179 ? -18.802 -5.828 19.019 1.00 93.94 179 ALA A N 1
ATOM 1412 C CA . ALA A 1 179 ? -20.045 -6.398 19.525 1.00 93.94 179 ALA A CA 1
ATOM 1413 C C . ALA A 1 179 ? -20.474 -5.580 20.759 1.00 93.94 179 ALA A C 1
ATOM 1415 O O . ALA A 1 179 ? -20.031 -5.887 21.870 1.00 93.94 179 ALA A O 1
ATOM 1416 N N . PRO A 1 180 ? -21.271 -4.505 20.580 1.00 90.94 180 PRO A N 1
ATOM 1417 C CA . PRO A 1 180 ? -21.584 -3.556 21.653 1.00 90.94 180 PRO A CA 1
ATOM 1418 C C . PRO A 1 180 ? -22.270 -4.201 22.859 1.00 90.94 180 PRO A C 1
ATOM 1420 O O . PRO A 1 180 ? -21.935 -3.883 23.995 1.00 90.94 180 PRO A O 1
ATOM 1423 N N . GLU A 1 181 ? -23.165 -5.160 22.615 1.00 94.38 181 GLU A N 1
ATOM 1424 C CA . GLU A 1 181 ? -23.890 -5.909 23.653 1.00 94.38 181 GLU A CA 1
ATOM 1425 C C . GLU A 1 181 ? -22.954 -6.678 24.594 1.00 94.38 181 GLU A C 1
ATOM 1427 O O . GLU A 1 181 ? -23.255 -6.859 25.769 1.00 94.38 181 GLU A O 1
ATOM 1432 N N . GLN A 1 182 ? -21.794 -7.094 24.083 1.00 91.12 182 GLN A N 1
ATOM 1433 C CA . GLN A 1 182 ? -20.765 -7.814 24.833 1.00 91.12 182 GLN A CA 1
ATOM 1434 C C . GLN A 1 182 ? -19.607 -6.897 25.255 1.00 91.12 182 GLN A C 1
ATOM 1436 O O . GLN A 1 182 ? -18.627 -7.370 25.822 1.00 91.12 182 GLN A O 1
ATOM 1441 N N . GLN A 1 183 ? -19.689 -5.596 24.950 1.00 87.75 183 GLN A N 1
ATOM 1442 C CA . GLN A 1 183 ? -18.626 -4.610 25.174 1.00 87.75 183 GLN A CA 1
ATOM 1443 C C . GLN A 1 183 ? -17.276 -4.999 24.535 1.00 87.75 183 GLN A C 1
ATOM 1445 O O . GLN A 1 183 ? -16.206 -4.641 25.030 1.00 87.75 183 GLN A O 1
ATOM 1450 N N . LEU A 1 184 ? -17.305 -5.725 23.409 1.00 89.75 184 LEU A N 1
ATOM 1451 C CA . LEU A 1 184 ? -16.095 -6.181 22.718 1.00 89.75 184 LEU A CA 1
ATOM 1452 C C . LEU A 1 184 ? -15.744 -5.266 21.544 1.00 89.75 184 LEU A C 1
ATOM 1454 O O . LEU A 1 184 ? -16.582 -4.974 20.689 1.00 89.75 184 LEU A O 1
ATOM 1458 N N . HIS A 1 185 ? -14.466 -4.894 21.456 1.00 90.38 185 HIS A N 1
ATOM 1459 C CA . HIS A 1 185 ? -13.893 -4.171 20.322 1.00 90.38 185 HIS A CA 1
ATOM 1460 C C . HIS A 1 185 ? -12.726 -4.955 19.717 1.00 90.38 185 HIS A C 1
ATOM 1462 O O . HIS A 1 185 ? -11.748 -5.275 20.396 1.00 90.38 185 HIS A O 1
ATOM 1468 N N . PHE A 1 186 ? -12.798 -5.203 18.413 1.00 94.31 186 PHE A N 1
ATOM 1469 C CA . PHE A 1 186 ? -11.781 -5.921 17.653 1.00 94.31 186 PHE A CA 1
ATOM 1470 C C . PHE A 1 186 ? -10.935 -4.909 16.879 1.00 94.31 186 PHE A C 1
ATOM 1472 O O . PHE A 1 186 ? -11.174 -4.611 15.713 1.00 94.31 186 PHE A O 1
ATOM 1479 N N . ASN A 1 187 ? -9.962 -4.310 17.565 1.00 92.19 187 ASN A N 1
ATOM 1480 C CA . ASN A 1 187 ? -9.228 -3.164 17.027 1.00 92.19 187 ASN A CA 1
ATOM 1481 C C . ASN A 1 187 ? -7.970 -3.529 16.217 1.00 92.19 187 ASN A C 1
ATOM 1483 O O . ASN A 1 187 ? -7.366 -2.640 15.622 1.00 92.19 187 ASN A O 1
ATOM 1487 N N . ARG A 1 188 ? -7.539 -4.799 16.210 1.00 95.06 188 ARG A N 1
ATOM 1488 C CA . ARG A 1 188 ? -6.347 -5.235 15.467 1.00 95.06 188 ARG A CA 1
ATOM 1489 C C . ARG A 1 188 ? -6.749 -5.940 14.184 1.00 95.06 188 ARG A C 1
ATOM 1491 O O . ARG A 1 188 ? -7.152 -7.100 14.215 1.00 95.06 188 ARG A O 1
ATOM 1498 N N . LEU A 1 189 ? -6.587 -5.266 13.057 1.00 97.62 189 LEU A N 1
ATOM 1499 C CA . LEU A 1 189 ? -6.792 -5.859 11.742 1.00 97.62 189 LEU A CA 1
ATOM 1500 C C . LEU A 1 189 ? -5.703 -6.903 11.448 1.00 97.62 189 LEU A C 1
ATOM 1502 O O . LEU A 1 189 ? -4.528 -6.647 11.702 1.00 97.62 189 LEU A O 1
ATOM 1506 N N . GLN A 1 190 ? -6.097 -8.076 10.954 1.00 97.50 190 GLN A N 1
ATOM 1507 C CA . GLN A 1 190 ? -5.200 -9.202 10.659 1.00 97.50 190 GLN A CA 1
ATOM 1508 C C . GLN A 1 190 ? -5.125 -9.519 9.166 1.00 97.50 190 GLN A C 1
ATOM 1510 O O . GLN A 1 190 ? -4.058 -9.859 8.669 1.00 97.50 190 GLN A O 1
ATOM 1515 N N . ALA A 1 191 ? -6.248 -9.406 8.457 1.00 98.00 191 ALA A N 1
ATOM 1516 C CA . ALA A 1 191 ? -6.334 -9.653 7.023 1.00 98.00 191 ALA A CA 1
ATOM 1517 C C . ALA A 1 191 ? -7.481 -8.843 6.416 1.00 98.00 191 ALA A C 1
ATOM 1519 O O . ALA A 1 191 ? -8.442 -8.512 7.116 1.00 98.00 191 ALA A O 1
ATOM 1520 N N . VAL A 1 192 ? -7.386 -8.561 5.117 1.00 98.62 192 VAL A N 1
ATOM 1521 C CA . VAL A 1 192 ? -8.471 -7.982 4.319 1.00 98.62 192 VAL A CA 1
ATOM 1522 C C . VAL A 1 192 ? -8.571 -8.737 3.005 1.00 98.62 192 VAL A C 1
ATOM 1524 O O . VAL A 1 192 ? -7.556 -9.017 2.372 1.00 98.62 192 VAL A O 1
ATOM 1527 N N . PHE A 1 193 ? -9.795 -9.031 2.590 1.00 98.25 193 PHE A N 1
ATOM 1528 C CA . PHE A 1 193 ? -10.117 -9.515 1.259 1.00 98.25 193 PHE A CA 1
ATOM 1529 C C . PHE A 1 193 ? -10.989 -8.482 0.546 1.00 98.25 193 PHE A C 1
ATOM 1531 O O . PHE A 1 193 ? -11.964 -7.988 1.115 1.00 98.25 193 PHE A O 1
ATOM 1538 N N . THR A 1 194 ? -10.636 -8.163 -0.696 1.00 97.94 194 THR A N 1
ATOM 1539 C CA . THR A 1 194 ? -11.414 -7.253 -1.543 1.00 97.94 194 THR A CA 1
ATOM 1540 C C . THR A 1 194 ? -12.259 -8.086 -2.489 1.00 97.94 194 THR A C 1
ATOM 1542 O O . THR A 1 194 ? -11.712 -8.849 -3.281 1.00 97.94 194 THR A O 1
ATOM 1545 N N . LEU A 1 195 ? -13.578 -7.936 -2.406 1.00 97.62 195 LEU A N 1
ATOM 1546 C CA . LEU A 1 195 ? -14.538 -8.539 -3.320 1.00 97.62 195 LEU A CA 1
ATOM 1547 C C . LEU A 1 195 ? -14.989 -7.471 -4.329 1.00 97.62 195 LEU A C 1
ATOM 1549 O O . LEU A 1 195 ? -15.747 -6.573 -3.948 1.00 97.62 195 LEU A O 1
ATOM 1553 N N . PRO A 1 196 ? -14.535 -7.534 -5.595 1.00 94.81 196 PRO A N 1
ATOM 1554 C CA . PRO A 1 196 ? -14.961 -6.591 -6.621 1.00 94.81 196 PRO A CA 1
ATOM 1555 C C . PRO A 1 196 ? -16.459 -6.726 -6.902 1.00 94.81 196 PRO A C 1
ATOM 1557 O O . PRO A 1 196 ? -16.974 -7.837 -7.038 1.00 94.81 196 PRO A O 1
ATOM 1560 N N . GLY A 1 197 ? -17.147 -5.591 -7.004 1.00 93.38 197 GLY A N 1
ATOM 1561 C CA . GLY A 1 197 ? -18.532 -5.526 -7.459 1.00 93.38 197 GLY A CA 1
ATOM 1562 C C . GLY A 1 197 ? -18.643 -5.338 -8.975 1.00 93.38 197 GLY A C 1
ATOM 1563 O O . GLY A 1 197 ? -17.645 -5.133 -9.663 1.00 93.38 197 GLY A O 1
ATOM 1564 N N . ALA A 1 198 ? -19.871 -5.368 -9.505 1.00 92.56 198 ALA A N 1
ATOM 1565 C CA . ALA A 1 198 ? -20.122 -5.059 -10.920 1.00 92.56 198 ALA A CA 1
ATOM 1566 C C . ALA A 1 198 ? -19.756 -3.605 -11.267 1.00 92.56 198 ALA A C 1
ATOM 1568 O O . ALA A 1 198 ? -19.312 -3.314 -12.376 1.00 92.56 198 ALA A O 1
ATOM 1569 N N . ARG A 1 199 ? -19.933 -2.695 -10.305 1.00 92.94 199 ARG A N 1
ATOM 1570 C CA . ARG A 1 199 ? -19.408 -1.330 -10.330 1.00 92.94 199 ARG A CA 1
ATOM 1571 C C . ARG A 1 199 ? -18.509 -1.128 -9.119 1.00 92.94 199 ARG A C 1
ATOM 1573 O O . ARG A 1 199 ? -18.622 -1.849 -8.128 1.00 92.94 199 ARG A O 1
ATOM 1580 N N . TRP A 1 200 ? -17.662 -0.105 -9.163 1.00 92.81 200 TRP A N 1
ATOM 1581 C CA . TRP A 1 200 ? -16.743 0.177 -8.062 1.00 92.81 200 TRP A CA 1
ATOM 1582 C C . TRP A 1 200 ? -17.475 0.449 -6.740 1.00 92.81 200 TRP A C 1
ATOM 1584 O O . TRP A 1 200 ? -16.988 0.023 -5.695 1.00 92.81 200 TRP A O 1
ATOM 1594 N N . GLN A 1 201 ? -18.661 1.076 -6.778 1.00 94.25 201 GLN A N 1
ATOM 1595 C CA . GLN A 1 201 ? -19.482 1.362 -5.592 1.00 94.25 201 GLN A CA 1
ATOM 1596 C C . GLN A 1 201 ? -19.945 0.089 -4.880 1.00 94.25 201 GLN A C 1
ATOM 1598 O O . GLN A 1 201 ? -20.233 0.118 -3.688 1.00 94.25 201 GLN A O 1
ATOM 1603 N N . ASP A 1 202 ? -20.024 -1.014 -5.623 1.00 95.50 202 ASP A N 1
ATOM 1604 C CA . ASP A 1 202 ? -20.469 -2.309 -5.130 1.00 95.50 202 ASP A CA 1
ATOM 1605 C C . ASP A 1 202 ? -19.275 -3.146 -4.599 1.00 95.50 202 ASP A C 1
ATOM 1607 O O . ASP A 1 202 ? -19.450 -4.300 -4.211 1.00 95.50 202 ASP A O 1
ATOM 1611 N N . THR A 1 203 ? -18.054 -2.586 -4.579 1.00 96.69 203 THR A N 1
ATOM 1612 C CA . THR A 1 203 ? -16.859 -3.241 -4.019 1.00 96.69 203 THR A CA 1
ATOM 1613 C C . THR A 1 203 ? -16.990 -3.388 -2.507 1.00 96.69 203 THR A C 1
ATOM 1615 O O . THR A 1 203 ? -17.180 -2.407 -1.789 1.00 96.69 203 THR A O 1
ATOM 1618 N N . ALA A 1 204 ? -16.823 -4.612 -2.008 1.00 97.88 204 ALA A N 1
ATOM 1619 C CA . ALA A 1 204 ? -16.883 -4.917 -0.584 1.00 97.88 204 ALA A CA 1
ATOM 1620 C C . ALA A 1 204 ? -15.506 -5.316 -0.036 1.00 97.88 204 ALA A C 1
ATOM 1622 O O . ALA A 1 204 ? -14.764 -6.075 -0.659 1.00 97.88 204 ALA A O 1
ATOM 1623 N N . PHE A 1 205 ? -15.186 -4.850 1.172 1.00 98.25 205 PHE A N 1
ATOM 1624 C CA . PHE A 1 205 ? -13.974 -5.234 1.897 1.00 98.25 205 PHE A CA 1
ATOM 1625 C C . PHE A 1 205 ? -14.337 -6.087 3.110 1.00 98.25 205 PHE A C 1
ATOM 1627 O O . PHE A 1 205 ? -15.021 -5.625 4.024 1.00 98.25 205 PHE A O 1
ATOM 1634 N N . PHE A 1 206 ? -13.846 -7.321 3.147 1.00 98.44 206 PHE A N 1
ATOM 1635 C CA . PHE A 1 206 ? -14.003 -8.225 4.283 1.00 98.44 206 PHE A CA 1
ATOM 1636 C C . PHE A 1 206 ? -12.739 -8.186 5.134 1.00 98.44 206 PHE A C 1
ATOM 1638 O O . PHE A 1 206 ? -11.665 -8.536 4.655 1.00 98.44 206 PHE A O 1
ATOM 1645 N N . GLY A 1 207 ? -12.855 -7.757 6.390 1.00 98.12 207 GLY A N 1
ATOM 1646 C CA . GLY A 1 207 ? -11.734 -7.686 7.328 1.00 98.12 207 GLY A CA 1
ATOM 1647 C C . GLY A 1 207 ? -11.813 -8.759 8.411 1.00 98.12 207 GLY A C 1
ATOM 1648 O O . GLY A 1 207 ? -12.875 -8.982 8.987 1.00 98.12 207 GLY A O 1
ATOM 1649 N N . VAL A 1 208 ? -10.678 -9.382 8.733 1.00 98.19 208 VAL A N 1
ATOM 1650 C CA . VAL A 1 208 ? -10.528 -10.238 9.920 1.00 98.19 208 VAL A CA 1
ATOM 1651 C C . VAL A 1 208 ? -9.894 -9.412 11.028 1.00 98.19 208 VAL A C 1
ATOM 1653 O O . VAL A 1 208 ? -8.785 -8.896 10.868 1.00 98.19 208 VAL A O 1
ATOM 1656 N N . PHE A 1 209 ? -10.583 -9.299 12.161 1.00 97.00 209 PHE A N 1
ATOM 1657 C CA . PHE A 1 209 ? -10.147 -8.496 13.297 1.00 97.00 209 PHE A CA 1
ATOM 1658 C C . PHE A 1 209 ? -9.907 -9.375 14.520 1.00 97.00 209 PHE A C 1
ATOM 1660 O O . PHE A 1 209 ? -10.649 -10.316 14.791 1.00 97.00 209 PHE A O 1
ATOM 1667 N N . ARG A 1 210 ? -8.870 -9.042 15.286 1.00 93.12 210 ARG A N 1
ATOM 1668 C CA . ARG A 1 210 ? -8.516 -9.707 16.538 1.00 93.12 210 ARG A CA 1
ATOM 1669 C C . ARG A 1 210 ? -8.784 -8.780 17.719 1.00 93.12 210 ARG A C 1
ATOM 1671 O O . ARG A 1 210 ? -8.525 -7.572 17.660 1.00 93.12 210 ARG A O 1
ATOM 1678 N N . ALA A 1 211 ? -9.285 -9.365 18.802 1.00 84.88 211 ALA A N 1
ATOM 1679 C CA . ALA A 1 211 ? -9.397 -8.690 20.084 1.00 84.88 211 ALA A CA 1
ATOM 1680 C C . ALA A 1 211 ? -8.022 -8.544 20.767 1.00 84.88 211 ALA A C 1
ATOM 1682 O O . ALA A 1 211 ? -7.034 -9.151 20.350 1.00 84.88 211 ALA A O 1
ATOM 1683 N N . ARG A 1 212 ? -7.929 -7.686 21.788 1.00 72.69 212 ARG A N 1
ATOM 1684 C CA . ARG A 1 212 ? -6.654 -7.383 22.466 1.00 72.69 212 ARG A CA 1
ATOM 1685 C C . ARG A 1 212 ? -6.233 -8.454 23.485 1.00 72.69 212 ARG A C 1
ATOM 1687 O O . ARG A 1 212 ? -5.041 -8.529 23.770 1.00 72.69 212 ARG A O 1
ATOM 1694 N N . TRP A 1 213 ? -7.189 -9.208 24.024 1.00 62.25 213 TRP A N 1
ATOM 1695 C CA . TRP A 1 213 ? -6.998 -10.217 25.071 1.00 62.25 213 TRP A CA 1
ATOM 1696 C C . TRP A 1 213 ? -6.409 -11.524 24.538 1.00 62.25 213 TRP A C 1
ATOM 1698 O O . TRP A 1 213 ? -6.752 -11.922 23.398 1.00 62.25 213 TRP A O 1
#

Secondary structure (DSSP, 8-state):
--SSS--EEEEEE-SSSEEEEEE-TTTS-EEEEEETTTTEE-SS-PEE-BTTB-SSTTS--EEEEETTEEEEEEESSTTS-SEEEEEESSSSPPEE--S-TTT-SS-EEEEEEEE---SSSSTT-EEEEEEEEE-SS---SS--EEEEEEEEETT----SSSSTTB-SS-EEEEE--EEGGGTEE--EEEEEEEE--SSGGG-EEEEEEE---